Protein AF-0000000084466426 (afdb_homodimer)

Secondary structure (DSSP, 8-state):
----HHHHHHHHHHHHHHHTT-HHHHHTTEEEEEEEEETTEEEEHHHHHHHHHHHHHTTEEEEEEEEEEEEE-TTSTTEEEEEEEEEEEETTS-EEEEEEEEEEEEEETTEEEEEEEEEPPPPP---/----HHHHHHHHHHHHHHHTT-HHHHHTTEEEEEEEEETTEEEEHHHHHHHHHHHHHTTEEEEEEEEEEEEE-TTSTTEEEEEEEEEEEETTS-EEEEEEEEEEEEEETTEEEEEEEEEPPPPP---

InterPro domains:
  IPR032710 NTF2-like domain superfamily [SSF54427] (7-122)
  IPR037401 SnoaL-like domain [PF12680] (11-114)

Structure (mmCIF, N/CA/C/O backbone):
data_AF-0000000084466426-model_v1
#
loop_
_entity.id
_entity.type
_entity.pdbx_description
1 polymer 'SnoaL-like domain-containing protein'
#
loop_
_atom_site.group_PDB
_atom_site.id
_atom_site.type_symbol
_atom_site.label_atom_id
_atom_site.label_alt_id
_atom_site.label_comp_id
_atom_site.label_asym_id
_atom_site.label_entity_id
_atom_site.label_seq_id
_atom_site.pdbx_PDB_ins_code
_atom_site.Cartn_x
_atom_site.Cartn_y
_atom_site.Cartn_z
_atom_site.occupancy
_atom_site.B_iso_or_equiv
_atom_site.auth_seq_id
_atom_site.auth_comp_id
_atom_site.auth_asym_id
_atom_site.auth_atom_id
_atom_site.pdbx_PDB_model_num
ATOM 1 N N . MET A 1 1 ? -13.047 6.801 -15.438 1 70.25 1 MET A N 1
ATOM 2 C CA . MET A 1 1 ? -13.414 7.164 -14.07 1 70.25 1 MET A CA 1
ATOM 3 C C . MET A 1 1 ? -12.398 8.125 -13.469 1 70.25 1 MET A C 1
ATOM 5 O O . MET A 1 1 ? -11.234 8.148 -13.891 1 70.25 1 MET A O 1
ATOM 9 N N . SER A 1 2 ? -12.906 9.258 -12.789 1 84.81 2 SER A N 1
ATOM 10 C CA . SER A 1 2 ? -12.031 10.234 -12.164 1 84.81 2 SER A CA 1
ATOM 11 C C . SER A 1 2 ? -12.086 10.125 -10.641 1 84.81 2 SER A C 1
ATOM 13 O O . SER A 1 2 ? -13.016 9.539 -10.086 1 84.81 2 SER A O 1
ATOM 15 N N . VAL A 1 3 ? -10.977 10.555 -9.992 1 91 3 VAL A N 1
ATOM 16 C CA . VAL A 1 3 ? -11 10.695 -8.539 1 91 3 VAL A CA 1
ATOM 17 C C . VAL A 1 3 ? -12.094 11.688 -8.141 1 91 3 VAL A C 1
ATOM 19 O O . VAL A 1 3 ? -12.195 12.781 -8.711 1 91 3 VAL A O 1
ATOM 22 N N . PRO A 1 4 ? -12.977 11.258 -7.199 1 92.19 4 PRO A N 1
ATOM 23 C CA . PRO A 1 4 ? -13.945 12.25 -6.738 1 92.19 4 PRO A CA 1
ATOM 24 C C . PRO A 1 4 ? -13.281 13.562 -6.32 1 92.19 4 PRO A C 1
ATOM 26 O O . PRO A 1 4 ? -12.242 13.555 -5.66 1 92.19 4 PRO A O 1
ATOM 29 N N . ALA A 1 5 ? -13.898 14.672 -6.625 1 94 5 ALA A N 1
ATOM 30 C CA . ALA A 1 5 ? -13.297 15.992 -6.449 1 94 5 ALA A CA 1
ATOM 31 C C . ALA A 1 5 ? -12.969 16.25 -4.984 1 94 5 ALA A C 1
ATOM 33 O O . ALA A 1 5 ? -11.93 16.844 -4.672 1 94 5 ALA A O 1
ATOM 34 N N . HIS A 1 6 ? -13.844 15.867 -4.086 1 95.12 6 HIS A N 1
ATOM 35 C CA . HIS A 1 6 ? -13.617 16.141 -2.674 1 95.12 6 HIS A CA 1
ATOM 36 C C . HIS A 1 6 ? -12.43 15.344 -2.141 1 95.12 6 HIS A C 1
ATOM 38 O O . HIS A 1 6 ? -11.711 15.812 -1.253 1 95.12 6 HIS A O 1
ATOM 44 N N . ILE A 1 7 ? -12.18 14.141 -2.682 1 96.38 7 ILE A N 1
ATOM 45 C CA . ILE A 1 7 ? -11.023 13.336 -2.293 1 96.38 7 ILE A CA 1
ATOM 46 C C . ILE A 1 7 ? -9.75 13.969 -2.848 1 96.38 7 ILE A C 1
ATOM 48 O O . ILE A 1 7 ? -8.758 14.117 -2.129 1 96.38 7 ILE A O 1
ATOM 52 N N . GLN A 1 8 ? -9.781 14.312 -4.141 1 96.94 8 GLN A N 1
ATOM 53 C CA . GLN A 1 8 ? -8.633 14.961 -4.75 1 96.94 8 GLN A CA 1
ATOM 54 C C . GLN A 1 8 ? -8.234 16.219 -3.973 1 96.94 8 GLN A C 1
ATOM 56 O O . GLN A 1 8 ? -7.059 16.391 -3.643 1 96.94 8 GLN A O 1
ATOM 61 N N . SER A 1 9 ? -9.18 17.047 -3.725 1 97.44 9 SER A N 1
ATOM 62 C CA . SER A 1 9 ? -8.922 18.281 -2.996 1 97.44 9 SER A CA 1
ATOM 63 C C . SER A 1 9 ? -8.375 18 -1.601 1 97.44 9 SER A C 1
ATOM 65 O O . SER A 1 9 ? -7.449 18.672 -1.141 1 97.44 9 SER A O 1
ATOM 67 N N . PHE A 1 10 ? -8.977 17.031 -0.909 1 98.5 10 PHE A N 1
ATOM 68 C CA . PHE A 1 10 ? -8.523 16.688 0.435 1 98.5 10 PHE A CA 1
ATOM 69 C C . PHE A 1 10 ? -7.07 16.234 0.419 1 98.5 10 PHE A C 1
ATOM 71 O O . PHE A 1 10 ? -6.254 16.734 1.199 1 98.5 10 PHE A O 1
ATOM 78 N N . VAL A 1 11 ? -6.738 15.273 -0.46 1 98.62 11 VAL A N 1
ATOM 79 C CA . VAL A 1 11 ? -5.391 14.719 -0.537 1 98.62 11 VAL A CA 1
ATOM 80 C C . VAL A 1 11 ? -4.391 15.836 -0.842 1 98.62 11 VAL A C 1
ATOM 82 O O . VAL A 1 11 ? -3.359 15.953 -0.177 1 98.62 11 VAL A O 1
ATOM 85 N N . ASP A 1 12 ? -4.703 16.688 -1.787 1 98.25 12 ASP A N 1
ATOM 86 C CA . ASP A 1 12 ? -3.826 17.797 -2.146 1 98.25 12 ASP A CA 1
ATOM 87 C C . ASP A 1 12 ? -3.596 18.719 -0.954 1 98.25 12 ASP A C 1
ATOM 89 O O . ASP A 1 12 ? -2.453 19.062 -0.639 1 98.25 12 ASP A O 1
ATOM 93 N N . ASP A 1 13 ? -4.656 19.078 -0.29 1 98.44 13 ASP A N 1
ATOM 94 C CA . ASP A 1 13 ? -4.578 20 0.838 1 98.44 13 ASP A CA 1
ATOM 95 C C . ASP A 1 13 ? -3.822 19.375 2.008 1 98.44 13 ASP A C 1
ATOM 97 O O . ASP A 1 13 ? -3.023 20.047 2.666 1 98.44 13 ASP A O 1
ATOM 101 N N . PHE A 1 14 ? -4.105 18.156 2.273 1 98.88 14 PHE A N 1
ATOM 102 C CA . PHE A 1 14 ? -3.514 17.438 3.396 1 98.88 14 PHE A CA 1
ATOM 103 C C . PHE A 1 14 ? -1.992 17.453 3.305 1 98.88 14 PHE A C 1
ATOM 105 O O . PHE A 1 14 ? -1.31 17.812 4.266 1 98.88 14 PHE A O 1
ATOM 112 N N . TYR A 1 15 ? -1.472 17.109 2.158 1 98.81 15 TYR A N 1
ATOM 113 C CA . TYR A 1 15 ? -0.021 17.016 2.037 1 98.81 15 TYR A CA 1
ATOM 114 C C . TYR A 1 15 ? 0.612 18.391 1.908 1 98.81 15 TYR A C 1
ATOM 116 O O . TYR A 1 15 ? 1.734 18.609 2.369 1 98.81 15 TYR A O 1
ATOM 124 N N . ALA A 1 16 ? -0.107 19.359 1.309 1 98.69 16 ALA A N 1
ATOM 125 C CA . ALA A 1 16 ? 0.386 20.734 1.292 1 98.69 16 ALA A CA 1
ATOM 126 C C . ALA A 1 16 ? 0.556 21.266 2.709 1 98.69 16 ALA A C 1
ATOM 128 O O . ALA A 1 16 ? 1.575 21.891 3.027 1 98.69 16 ALA A O 1
ATOM 129 N N . LYS A 1 17 ? -0.423 21.016 3.559 1 98.69 17 LYS A N 1
ATOM 130 C CA . LYS A 1 17 ? -0.358 21.438 4.949 1 98.69 17 LYS A CA 1
ATOM 131 C C . LYS A 1 17 ? 0.747 20.703 5.703 1 98.69 17 LYS A C 1
ATOM 133 O O . LYS A 1 17 ? 1.455 21.312 6.516 1 98.69 17 LYS A O 1
ATOM 138 N N . SER A 1 18 ? 0.882 19.438 5.48 1 98.25 18 SER A N 1
ATOM 139 C CA . SER A 1 18 ? 1.942 18.625 6.082 1 98.25 18 SER A CA 1
ATOM 140 C C . SER A 1 18 ? 3.318 19.203 5.773 1 98.25 18 SER A C 1
ATOM 142 O O . SER A 1 18 ? 4.133 19.406 6.676 1 98.25 18 SER A O 1
ATOM 144 N N . ASP A 1 19 ? 3.541 19.531 4.512 1 98.44 19 ASP A N 1
ATOM 145 C CA . ASP A 1 19 ? 4.84 20 4.031 1 98.44 19 ASP A CA 1
ATOM 146 C C . ASP A 1 19 ? 5.129 21.422 4.504 1 98.44 19 ASP A C 1
ATOM 148 O O . ASP A 1 19 ? 6.289 21.812 4.656 1 98.44 19 ASP A O 1
ATOM 152 N N . ALA A 1 20 ? 4.07 22.234 4.75 1 97.94 20 ALA A N 1
ATOM 153 C CA . ALA A 1 20 ? 4.211 23.625 5.168 1 97.94 20 ALA A CA 1
ATOM 154 C C . ALA A 1 20 ? 4.488 23.719 6.664 1 97.94 20 ALA A C 1
ATOM 156 O O . ALA A 1 20 ? 4.691 24.812 7.195 1 97.94 20 ALA A O 1
ATOM 157 N N . ARG A 1 21 ? 4.492 22.594 7.336 1 96.69 21 ARG A N 1
ATOM 158 C CA . ARG A 1 21 ? 4.68 22.547 8.781 1 96.69 21 ARG A CA 1
ATOM 159 C C . ARG A 1 21 ? 3.611 23.375 9.492 1 96.69 21 ARG A C 1
ATOM 161 O O . ARG A 1 21 ? 3.902 24.078 10.469 1 96.69 21 ARG A O 1
ATOM 168 N N . ASP A 1 22 ? 2.477 23.422 8.922 1 97.56 22 ASP A N 1
ATOM 169 C CA . ASP A 1 22 ? 1.312 24.031 9.547 1 97.56 22 ASP A CA 1
ATOM 170 C C . ASP A 1 22 ? 0.584 23.047 10.453 1 97.56 22 ASP A C 1
ATOM 172 O O . ASP A 1 22 ? -0.464 22.516 10.086 1 97.56 22 ASP A O 1
ATOM 176 N N . LYS A 1 23 ? 1.112 22.906 11.602 1 98.12 23 LYS A N 1
ATOM 177 C CA . LYS A 1 23 ? 0.642 21.859 12.516 1 98.12 23 LYS A CA 1
ATOM 178 C C . LYS A 1 23 ? -0.857 21.984 12.766 1 98.12 23 LYS A C 1
ATOM 180 O O . LYS A 1 23 ? -1.595 21.016 12.68 1 98.12 23 LYS A O 1
ATOM 185 N N . ALA A 1 24 ? -1.29 23.141 13.125 1 98.44 24 ALA A N 1
ATOM 186 C CA . ALA A 1 24 ? -2.695 23.328 13.477 1 98.44 24 ALA A CA 1
ATOM 187 C C . ALA A 1 24 ? -3.607 22.938 12.32 1 98.44 24 ALA A C 1
ATOM 189 O O . ALA A 1 24 ? -4.578 22.203 12.508 1 98.44 24 ALA A O 1
ATOM 190 N N . ALA A 1 25 ? -3.318 23.422 11.117 1 98.69 25 ALA A N 1
ATOM 191 C CA . ALA A 1 25 ? -4.133 23.109 9.945 1 98.69 25 ALA A CA 1
ATOM 192 C C . ALA A 1 25 ? -4.078 21.625 9.617 1 98.69 25 ALA A C 1
ATOM 194 O O . ALA A 1 25 ? -5.078 21.031 9.211 1 98.69 25 ALA A O 1
ATOM 195 N N . TRP A 1 26 ? -2.871 21.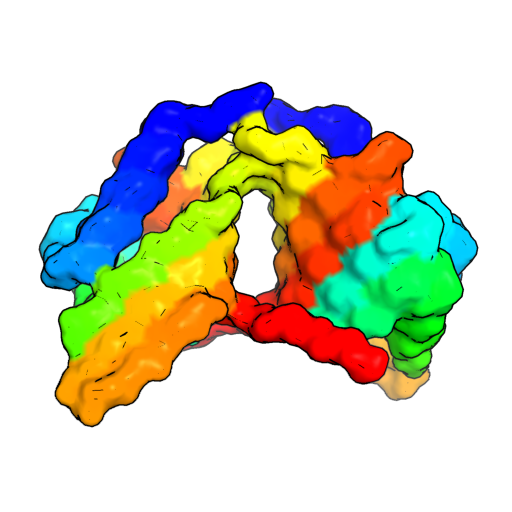047 9.734 1 98.75 26 TRP A N 1
ATOM 196 C CA . TRP A 1 26 ? -2.709 19.625 9.43 1 98.75 26 TRP A CA 1
ATOM 197 C C . TRP A 1 26 ? -3.508 18.781 10.406 1 98.75 26 TRP A C 1
ATOM 199 O O . TRP A 1 26 ? -4.223 17.859 10 1 98.75 26 TRP A O 1
ATOM 209 N N . VAL A 1 27 ? -3.418 19.094 11.703 1 98.81 27 VAL A N 1
ATOM 210 C CA . VAL A 1 27 ? -4.152 18.344 12.711 1 98.81 27 VAL A CA 1
ATOM 211 C C . VAL A 1 27 ? -5.656 18.516 12.492 1 98.81 27 VAL A C 1
ATOM 213 O O . VAL A 1 27 ? -6.43 17.578 12.703 1 98.81 27 VAL A O 1
ATOM 216 N N . ASP A 1 28 ? -6.051 19.625 12.031 1 98.69 28 ASP A N 1
ATOM 217 C CA . ASP A 1 28 ? -7.465 19.906 11.812 1 98.69 28 ASP A CA 1
ATOM 218 C C . ASP A 1 28 ? -8.016 19.062 10.656 1 98.69 28 ASP A C 1
ATOM 220 O O . ASP A 1 28 ? -9.234 18.984 10.477 1 98.69 28 ASP A O 1
ATOM 224 N N . CYS A 1 29 ? -7.219 18.469 9.859 1 98.88 29 CYS A N 1
ATOM 225 C CA . CYS A 1 29 ? -7.668 17.562 8.797 1 98.88 29 CYS A CA 1
ATOM 226 C C . CYS A 1 29 ? -8.211 16.266 9.375 1 98.88 29 CYS A C 1
ATOM 228 O O . CYS A 1 29 ? -8.875 15.5 8.68 1 98.88 29 CYS A O 1
ATOM 230 N N . PHE A 1 30 ? -7.934 15.977 10.672 1 98.88 30 PHE A N 1
ATOM 231 C CA . PHE A 1 30 ? -8.344 14.734 11.32 1 98.88 30 PHE A CA 1
ATOM 232 C C . PHE A 1 30 ? -9.602 14.945 12.156 1 98.88 30 PHE A C 1
ATOM 234 O O . PHE A 1 30 ? -9.836 16.047 12.664 1 98.88 30 PHE A O 1
ATOM 241 N N . THR A 1 31 ? -10.453 13.922 12.266 1 98.81 31 THR A N 1
ATOM 242 C CA . THR A 1 31 ? -11.516 13.953 13.266 1 98.81 31 THR A CA 1
ATOM 243 C C . THR A 1 31 ? -10.938 13.992 14.672 1 98.81 31 THR A C 1
ATOM 245 O O . THR A 1 31 ? -9.812 13.555 14.898 1 98.81 31 THR A O 1
ATOM 248 N N . PRO A 1 32 ? -11.695 14.477 15.617 1 98.25 32 PRO A N 1
ATOM 249 C CA . PRO A 1 32 ? -11.148 14.656 16.969 1 98.25 32 PRO A CA 1
ATOM 250 C C . PRO A 1 32 ? -10.742 13.336 17.625 1 98.25 32 PRO A C 1
ATOM 252 O O . PRO A 1 32 ? -9.945 13.328 18.562 1 98.25 32 PRO A O 1
ATOM 255 N N . ASP A 1 33 ? -11.25 12.211 17.141 1 98.25 33 ASP A N 1
ATOM 256 C CA . ASP A 1 33 ? -10.945 10.906 17.719 1 98.25 33 ASP A CA 1
ATOM 257 C C . ASP A 1 33 ? -10.172 10.039 16.734 1 98.25 33 ASP A C 1
ATOM 259 O O . ASP A 1 33 ? -10.18 8.812 16.844 1 98.25 33 ASP A O 1
ATOM 263 N N . ALA A 1 34 ? -9.555 10.617 15.75 1 98.81 34 ALA A N 1
ATOM 264 C CA . ALA A 1 34 ? -8.906 9.898 14.656 1 98.81 34 ALA A CA 1
ATOM 265 C C . ALA A 1 34 ? -7.738 9.055 15.164 1 98.81 34 ALA A C 1
ATOM 267 O O . ALA A 1 34 ? -7.211 9.312 16.25 1 98.81 34 ALA A O 1
ATOM 268 N N . ASN A 1 35 ? -7.41 8.039 14.422 1 98.44 35 ASN A N 1
ATOM 269 C CA . ASN A 1 35 ? -6.219 7.215 14.625 1 98.44 35 ASN A CA 1
ATOM 270 C C . ASN A 1 35 ? -5.168 7.488 13.555 1 98.44 35 ASN A C 1
ATOM 272 O O . ASN A 1 35 ? -5.484 7.555 12.367 1 98.44 35 ASN A O 1
ATOM 276 N N . LEU A 1 36 ? -3.949 7.66 13.984 1 98.5 36 LEU A N 1
ATOM 277 C CA . LEU A 1 36 ? -2.807 7.801 13.086 1 98.5 36 LEU A CA 1
ATOM 278 C C . LEU A 1 36 ? -1.745 6.746 13.391 1 98.5 36 LEU A C 1
ATOM 280 O O . LEU A 1 36 ? -1.354 6.57 14.547 1 98.5 36 LEU A O 1
ATOM 284 N N . ASP A 1 37 ? -1.372 5.992 12.453 1 98.06 37 ASP A N 1
ATOM 285 C CA . ASP A 1 37 ? -0.162 5.176 12.43 1 98.06 37 ASP A CA 1
ATOM 286 C C . ASP A 1 37 ? 0.771 5.609 11.297 1 98.06 37 ASP A C 1
ATOM 288 O O . ASP A 1 37 ? 0.593 5.203 10.148 1 98.06 37 ASP A O 1
ATOM 292 N N . LEU A 1 38 ? 1.707 6.48 11.617 1 97.31 38 LEU A N 1
ATOM 293 C CA . LEU A 1 38 ? 2.676 6.996 10.656 1 97.31 38 LEU A CA 1
ATOM 294 C C . LEU A 1 38 ? 3.957 6.168 10.672 1 97.31 38 LEU A C 1
ATOM 296 O O . LEU A 1 38 ? 4.926 6.527 11.352 1 97.31 38 LEU A O 1
ATOM 300 N N . ALA A 1 39 ? 3.883 5.09 9.93 1 95.38 39 ALA A N 1
ATOM 301 C CA . ALA A 1 39 ? 5.02 4.176 9.836 1 95.38 39 ALA A CA 1
ATOM 302 C C . ALA A 1 39 ? 5.527 3.787 11.227 1 95.38 39 ALA A C 1
ATOM 304 O O . ALA A 1 39 ? 6.73 3.842 11.484 1 95.38 39 ALA A O 1
ATOM 305 N N . GLY A 1 40 ? 4.605 3.523 12.078 1 95.06 40 GLY A N 1
ATOM 306 C CA . GLY A 1 40 ? 4.969 3.035 13.398 1 95.06 40 GLY A CA 1
ATOM 307 C C . GLY A 1 40 ? 4.887 4.102 14.469 1 95.06 40 GLY A C 1
ATOM 308 O O . GLY A 1 40 ? 4.906 3.791 15.664 1 95.06 40 GLY A O 1
ATOM 309 N N . LYS A 1 41 ? 4.855 5.375 14.156 1 95.75 41 LYS A N 1
ATOM 310 C CA . LYS A 1 41 ? 4.574 6.449 15.109 1 95.75 41 LYS A CA 1
ATOM 311 C C . LYS A 1 41 ? 3.072 6.668 15.258 1 95.75 41 LYS A C 1
ATOM 313 O O . LYS A 1 41 ? 2.422 7.195 14.359 1 95.75 41 LYS A O 1
ATOM 318 N N . VAL A 1 42 ? 2.559 6.406 16.484 1 97.44 42 VAL A N 1
ATOM 319 C CA . VAL A 1 42 ? 1.107 6.332 16.609 1 97.44 42 VAL A CA 1
ATOM 320 C C . VAL A 1 42 ? 0.597 7.5 17.453 1 97.44 42 VAL A C 1
ATOM 322 O O . VAL A 1 42 ? 1.253 7.914 18.406 1 97.44 42 VAL A O 1
ATOM 325 N N . GLY A 1 43 ? -0.491 7.992 16.984 1 97.94 43 GLY A N 1
ATOM 326 C CA . GLY A 1 43 ? -1.225 9.023 17.719 1 97.94 43 GLY A CA 1
ATOM 327 C C . GLY A 1 43 ? -2.73 8.844 17.641 1 97.94 43 GLY A C 1
ATOM 328 O O . GLY A 1 43 ? -3.252 8.383 16.625 1 97.94 43 GLY A O 1
ATOM 329 N N . LYS A 1 44 ? -3.348 9.227 18.734 1 98.12 44 LYS A N 1
ATOM 330 C CA . LYS A 1 44 ? -4.805 9.203 18.781 1 98.12 44 LYS A CA 1
ATOM 331 C C . LYS A 1 44 ? -5.367 10.555 19.203 1 98.12 44 LYS A C 1
ATOM 333 O O . LYS A 1 44 ? -4.879 11.164 20.172 1 98.12 44 LYS A O 1
ATOM 338 N N . GLY A 1 45 ? -6.406 10.883 18.484 1 98.5 45 GLY A N 1
ATOM 339 C CA . GLY A 1 45 ? -7.004 12.172 18.812 1 98.5 45 GLY A CA 1
ATOM 340 C C . GLY A 1 45 ? -6.109 13.352 18.484 1 98.5 45 GLY A C 1
ATOM 341 O O . GLY A 1 45 ? -4.938 13.164 18.141 1 98.5 45 GLY A O 1
ATOM 342 N N . SER A 1 46 ? -6.68 14.508 18.625 1 98.44 46 SER A N 1
ATOM 343 C CA . SER A 1 46 ? -5.984 15.727 18.219 1 98.44 46 SER A CA 1
ATOM 344 C C . SER A 1 46 ? -4.668 15.883 18.969 1 98.44 46 SER A C 1
ATOM 346 O O . SER A 1 46 ? -3.645 16.234 18.375 1 98.44 46 SER A O 1
ATOM 348 N N . GLU A 1 47 ? -4.715 15.625 20.219 1 98.31 47 GLU A N 1
ATOM 349 C CA . GLU A 1 47 ? -3.508 15.789 21.031 1 98.31 47 GLU A CA 1
ATOM 350 C C . GLU A 1 47 ? -2.432 14.789 20.609 1 98.31 47 GLU A C 1
ATOM 352 O O . GLU A 1 47 ? -1.278 15.164 20.391 1 98.31 47 GLU A O 1
ATOM 357 N N . GLY A 1 48 ? -2.83 13.508 20.516 1 98.5 48 GLY A N 1
ATOM 358 C CA . GLY A 1 48 ? -1.882 12.477 20.125 1 98.5 48 GLY A CA 1
ATOM 359 C C . GLY A 1 48 ? -1.309 12.703 18.734 1 98.5 48 GLY A C 1
ATOM 360 O O . GLY A 1 48 ? -0.107 12.523 18.516 1 98.5 48 GLY A O 1
ATOM 361 N N . ILE A 1 49 ? -2.135 13.094 17.844 1 98.69 49 ILE A N 1
ATOM 362 C CA . ILE A 1 49 ? -1.717 13.336 16.469 1 98.69 49 ILE A CA 1
ATOM 363 C C . ILE A 1 49 ? -0.808 14.562 16.406 1 98.69 49 ILE A C 1
ATOM 365 O O . ILE A 1 49 ? 0.17 14.578 15.656 1 98.69 49 ILE A O 1
ATOM 369 N N . GLY A 1 50 ? -1.117 15.516 17.219 1 98.5 50 GLY A N 1
ATOM 370 C CA . GLY A 1 50 ? -0.237 16.672 17.328 1 98.5 50 GLY A CA 1
ATOM 371 C C . GLY A 1 50 ? 1.163 16.312 17.781 1 98.5 50 GLY A C 1
ATOM 372 O O . GLY A 1 50 ? 2.146 16.844 17.281 1 98.5 50 GLY A O 1
ATOM 373 N N . LYS A 1 51 ? 1.266 15.445 18.75 1 98.38 51 LYS A N 1
ATOM 374 C CA . LYS A 1 51 ? 2.566 15.008 19.25 1 98.38 51 LYS A CA 1
ATOM 375 C C . LYS A 1 51 ? 3.354 14.281 18.172 1 98.38 51 LYS A C 1
ATOM 377 O O . LYS A 1 51 ? 4.57 14.445 18.062 1 98.38 51 LYS A O 1
ATOM 382 N N . VAL A 1 52 ? 2.633 13.445 17.422 1 97.94 52 VAL A N 1
ATOM 383 C CA . VAL A 1 52 ? 3.291 12.781 16.312 1 97.94 52 VAL A CA 1
ATOM 384 C C . VAL A 1 52 ? 3.852 13.828 15.344 1 97.94 52 VAL A C 1
ATOM 386 O O . VAL A 1 52 ? 4.992 13.719 14.883 1 97.94 52 VAL A O 1
ATOM 389 N N . CYS A 1 53 ? 3.059 14.844 15.039 1 97.88 53 CYS A N 1
ATOM 390 C CA . CYS A 1 53 ? 3.488 15.914 14.148 1 97.88 53 CYS A CA 1
ATOM 391 C C . CYS A 1 53 ? 4.77 16.562 14.648 1 97.88 53 CYS A C 1
ATOM 393 O O . CYS A 1 53 ? 5.715 16.75 13.883 1 97.88 53 CYS A O 1
ATOM 395 N N . ASP A 1 54 ? 4.832 16.844 15.938 1 97.62 54 ASP A N 1
ATOM 396 C CA . ASP A 1 54 ? 6.031 17.438 16.531 1 97.62 54 ASP A CA 1
ATOM 397 C C . ASP A 1 54 ? 7.242 16.531 16.328 1 97.62 54 ASP A C 1
ATOM 399 O O . ASP A 1 54 ? 8.32 17 15.969 1 97.62 54 ASP A O 1
ATOM 403 N N . GLY A 1 55 ? 7.02 15.305 16.562 1 97.31 55 GLY A N 1
ATOM 404 C CA . GLY A 1 55 ? 8.102 14.344 16.422 1 97.31 55 GLY A CA 1
ATOM 405 C C . GLY A 1 55 ? 8.625 14.227 15.008 1 97.31 55 GLY A C 1
ATOM 406 O O . GLY A 1 55 ? 9.828 14.062 14.797 1 97.31 55 GLY A O 1
ATOM 407 N N . VAL A 1 56 ? 7.762 14.305 14.047 1 96.12 56 VAL A N 1
ATOM 408 C CA . VAL A 1 56 ? 8.117 14.188 12.633 1 96.12 56 VAL A CA 1
ATOM 409 C C . VAL A 1 56 ? 9.039 15.336 12.234 1 96.12 56 VAL A C 1
ATOM 411 O O . VAL A 1 56 ? 10 15.133 11.484 1 96.12 56 VAL A O 1
ATOM 414 N N . TRP A 1 57 ? 8.914 16.453 12.797 1 97 57 TRP A N 1
ATOM 415 C CA . TRP A 1 57 ? 9.641 17.625 12.328 1 97 57 TRP A CA 1
ATOM 416 C C . TRP A 1 57 ? 10.922 17.828 13.133 1 97 57 TRP A C 1
ATOM 418 O O . TRP A 1 57 ? 11.742 18.688 12.797 1 97 57 TRP A O 1
ATOM 428 N N . GLU A 1 58 ? 10.969 16.969 14.125 1 95.44 58 GLU A N 1
ATOM 429 C CA . GLU A 1 58 ? 12.195 17.078 14.906 1 95.44 58 GLU A CA 1
ATOM 430 C C . GLU A 1 58 ? 13.43 16.844 14.047 1 95.44 58 GLU A C 1
ATOM 432 O O . GLU A 1 58 ? 13.57 15.773 13.445 1 95.44 58 GLU A O 1
ATOM 437 N N . GLY A 1 59 ? 14.258 17.891 13.875 1 95.75 59 GLY A N 1
ATOM 438 C CA . GLY A 1 59 ? 15.516 17.797 13.148 1 95.75 59 GLY A CA 1
ATOM 439 C C . GLY A 1 59 ? 15.367 18.047 11.664 1 95.75 59 GLY A C 1
ATOM 440 O O . GLY A 1 59 ? 16.359 18.078 10.93 1 95.75 59 GLY A O 1
ATOM 441 N N . LEU A 1 60 ? 14.109 18.219 11.203 1 97.5 60 LEU A N 1
ATOM 442 C CA . LEU A 1 60 ? 13.875 18.422 9.781 1 97.5 60 LEU A CA 1
ATOM 443 C C . LEU A 1 60 ? 13.773 19.922 9.461 1 97.5 60 LEU A C 1
ATOM 445 O O . LEU A 1 60 ? 13.219 20.688 10.242 1 97.5 60 LEU A O 1
ATOM 449 N N . ALA A 1 61 ? 14.367 20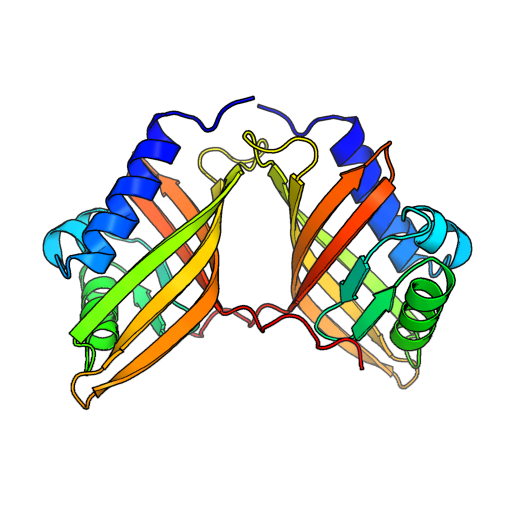.234 8.383 1 97.88 61 ALA A N 1
ATOM 450 C CA . ALA A 1 61 ? 14.25 21.578 7.855 1 97.88 61 ALA A CA 1
ATOM 451 C C . ALA A 1 61 ? 13.125 21.672 6.82 1 97.88 61 ALA A C 1
ATOM 453 O O . ALA A 1 61 ? 12.445 22.703 6.727 1 97.88 61 ALA A O 1
ATOM 454 N N . ARG A 1 62 ? 13.008 20.578 6.059 1 98.06 62 ARG A N 1
ATOM 455 C CA . ARG A 1 62 ? 12.031 20.578 4.973 1 98.06 62 ARG A CA 1
ATOM 456 C C . ARG A 1 62 ? 11.547 19.172 4.66 1 98.06 62 ARG A C 1
ATOM 458 O O . ARG A 1 62 ? 12.328 18.203 4.727 1 98.06 62 ARG A O 1
ATOM 465 N N . ARG A 1 63 ? 10.328 19.109 4.258 1 98.19 63 ARG A N 1
ATOM 466 C CA . ARG A 1 63 ? 9.742 17.922 3.666 1 98.19 63 ARG A CA 1
ATOM 467 C C . ARG A 1 63 ? 8.914 18.266 2.432 1 98.19 63 ARG A C 1
ATOM 469 O O . ARG A 1 63 ? 8.344 19.359 2.344 1 98.19 63 ARG A O 1
ATOM 476 N N . GLN A 1 64 ? 8.883 17.312 1.46 1 98.69 64 GLN A N 1
ATOM 477 C CA . GLN A 1 64 ? 8.078 17.469 0.258 1 98.69 64 GLN A CA 1
ATOM 478 C C . GLN A 1 64 ? 7.5 16.125 -0.193 1 98.69 64 GLN A C 1
ATOM 480 O O . GLN A 1 64 ? 8.234 15.258 -0.669 1 98.69 64 GLN A O 1
ATOM 485 N N . HIS A 1 65 ? 6.215 15.961 -0.076 1 98.81 65 HIS A N 1
ATOM 486 C CA . HIS A 1 65 ? 5.527 14.773 -0.572 1 98.81 65 HIS A CA 1
ATOM 487 C C . HIS A 1 65 ? 5.211 14.898 -2.059 1 98.81 65 HIS A C 1
ATOM 489 O O . HIS A 1 65 ? 4.867 15.984 -2.535 1 98.81 65 HIS A O 1
ATOM 495 N N . HIS A 1 66 ? 5.359 13.891 -2.746 1 98.75 66 HIS A N 1
ATOM 496 C CA . HIS A 1 66 ? 4.934 13.727 -4.133 1 98.75 66 HIS A CA 1
ATOM 497 C C . HIS A 1 66 ? 3.934 12.586 -4.273 1 98.75 66 HIS A C 1
ATOM 499 O O . HIS A 1 66 ? 4.277 11.422 -4.039 1 98.75 66 HIS A O 1
ATOM 505 N N . VAL A 1 67 ? 2.713 12.922 -4.66 1 98.56 67 VAL A N 1
ATOM 506 C CA . VAL A 1 67 ? 1.683 11.906 -4.852 1 98.56 67 VAL A CA 1
ATOM 507 C C . VAL A 1 67 ? 1.826 11.273 -6.234 1 98.56 67 VAL A C 1
ATOM 509 O O . VAL A 1 67 ? 1.834 11.977 -7.246 1 98.56 67 VAL A O 1
ATOM 512 N N . HIS A 1 68 ? 1.949 9.945 -6.293 1 98.12 68 HIS A N 1
ATOM 513 C CA . HIS A 1 68 ? 2.098 9.227 -7.555 1 98.12 68 HIS A CA 1
ATOM 514 C C . HIS A 1 68 ? 0.771 8.625 -8.008 1 98.12 68 HIS A C 1
ATOM 516 O O . HIS A 1 68 ? 0.568 8.383 -9.195 1 98.12 68 HIS A O 1
ATOM 522 N N . GLY A 1 69 ? -0.108 8.398 -7.055 1 98.06 69 GLY A N 1
ATOM 523 C CA . GLY A 1 69 ? -1.404 7.836 -7.395 1 98.06 69 GLY A CA 1
ATOM 524 C C . GLY A 1 69 ? -2.385 7.855 -6.234 1 98.06 69 GLY A C 1
ATOM 525 O O . GLY A 1 69 ? -1.988 7.695 -5.078 1 98.06 69 GLY A O 1
ATOM 526 N N . ILE A 1 70 ? -3.627 8.086 -6.566 1 98.62 70 ILE A N 1
ATOM 527 C CA . ILE A 1 70 ? -4.758 7.965 -5.652 1 98.62 70 ILE A CA 1
ATOM 528 C C . ILE A 1 70 ? -5.664 6.82 -6.098 1 98.62 70 ILE A C 1
ATOM 530 O O . ILE A 1 70 ? -6.117 6.793 -7.242 1 98.62 70 ILE A O 1
ATOM 534 N N . TYR A 1 71 ? -5.906 5.871 -5.195 1 98.44 71 TYR A N 1
ATOM 535 C CA . TYR A 1 71 ? -6.688 4.672 -5.477 1 98.44 71 TYR A CA 1
ATOM 536 C C . TYR A 1 71 ? -7.945 4.625 -4.613 1 98.44 71 TYR A C 1
ATOM 538 O O . TYR A 1 71 ? -7.867 4.734 -3.387 1 98.44 71 TYR A O 1
ATOM 546 N N . ILE A 1 72 ? -9.016 4.398 -5.273 1 97.69 72 ILE A N 1
ATOM 547 C CA . ILE A 1 72 ? -10.305 4.484 -4.598 1 97.69 72 ILE A CA 1
ATOM 548 C C . ILE A 1 72 ? -10.867 3.082 -4.387 1 97.69 72 ILE A C 1
ATOM 550 O O . ILE A 1 72 ? -10.82 2.242 -5.289 1 97.69 72 ILE A O 1
ATOM 554 N N . ASN A 1 73 ? -11.383 2.771 -3.131 1 97.06 73 ASN A N 1
ATOM 555 C CA . ASN A 1 73 ? -12.148 1.557 -2.859 1 97.06 73 ASN A CA 1
ATOM 556 C C . ASN A 1 73 ? -13.617 1.715 -3.246 1 97.06 73 ASN A C 1
ATOM 558 O O . ASN A 1 73 ? -14.367 2.422 -2.57 1 97.06 73 ASN A O 1
ATOM 562 N N . PRO A 1 74 ? -14.008 1.127 -4.301 1 94 74 PRO A N 1
ATOM 563 C CA . PRO A 1 74 ? -15.398 1.307 -4.707 1 94 74 PRO A CA 1
ATOM 564 C C . PRO A 1 74 ? -16.391 0.681 -3.725 1 94 74 PRO A C 1
ATOM 566 O O . PRO A 1 74 ? -17.562 1.078 -3.678 1 94 74 PRO A O 1
ATOM 569 N N . ALA A 1 75 ? -15.953 -0.229 -2.939 1 93.31 75 ALA A N 1
ATOM 570 C CA . ALA A 1 75 ? -16.844 -0.977 -2.051 1 93.31 75 ALA A CA 1
ATOM 571 C C . ALA A 1 75 ? -17.016 -0.25 -0.721 1 93.31 75 ALA A C 1
ATOM 573 O O . ALA A 1 75 ? -17.953 -0.545 0.032 1 93.31 75 ALA A O 1
ATOM 574 N N . VAL A 1 76 ? -16.125 0.594 -0.347 1 94.25 76 VAL A N 1
ATOM 575 C CA . VAL A 1 76 ? -16.156 1.299 0.93 1 94.25 76 VAL A CA 1
ATOM 576 C C . VAL A 1 76 ? -16.031 2.803 0.693 1 94.25 76 VAL A C 1
ATOM 578 O O . VAL A 1 76 ? -14.984 3.293 0.277 1 94.25 76 VAL A O 1
ATOM 581 N N . GLU A 1 77 ? -17 3.484 0.992 1 92.88 77 GLU A N 1
ATOM 582 C CA . GLU A 1 77 ? -17.031 4.926 0.77 1 92.88 77 GLU A CA 1
ATOM 583 C C . GLU A 1 77 ? -15.891 5.621 1.511 1 92.88 77 GLU A C 1
ATOM 585 O O . GLU A 1 77 ? -15.633 5.328 2.682 1 92.88 77 GLU A O 1
ATOM 590 N N . ASN A 1 78 ? -15.109 6.473 0.819 1 95.94 78 ASN A N 1
ATOM 591 C CA . ASN A 1 78 ? -14.078 7.336 1.368 1 95.94 78 ASN A CA 1
ATOM 592 C C . ASN A 1 78 ? -12.93 6.527 1.979 1 95.94 78 ASN A C 1
ATOM 594 O O . ASN A 1 78 ? -12.391 6.898 3.023 1 95.94 78 ASN A O 1
ATOM 598 N N . ASP A 1 79 ? -12.734 5.359 1.485 1 97.75 79 ASP A N 1
ATOM 599 C CA . ASP A 1 79 ? -11.57 4.516 1.741 1 97.75 79 ASP A CA 1
ATOM 600 C C . ASP A 1 79 ? -10.594 4.566 0.571 1 97.75 79 ASP A C 1
ATOM 602 O O . ASP A 1 79 ? -10.93 4.16 -0.544 1 97.75 79 ASP A O 1
ATOM 606 N N . VAL A 1 80 ? -9.414 5.137 0.814 1 98.38 80 VAL A N 1
ATOM 607 C CA . VAL A 1 80 ? -8.5 5.547 -0.245 1 98.38 80 VAL A CA 1
ATOM 608 C C . VAL A 1 80 ? -7.086 5.082 0.088 1 98.38 80 VAL A C 1
ATOM 610 O O . VAL A 1 80 ? -6.664 5.137 1.246 1 98.38 80 VAL A O 1
ATOM 613 N N . VAL A 1 81 ? -6.402 4.613 -0.897 1 98.88 81 VAL A N 1
ATOM 614 C CA . VAL A 1 81 ? -4.965 4.406 -0.769 1 98.88 81 VAL A CA 1
ATOM 615 C C . VAL A 1 81 ? -4.215 5.414 -1.638 1 98.88 81 VAL A C 1
ATOM 617 O O . VAL A 1 81 ? -4.613 5.68 -2.775 1 98.88 81 VAL A O 1
ATOM 620 N N . VAL A 1 82 ? -3.215 6.023 -1.084 1 98.88 82 VAL A N 1
ATOM 621 C CA . VAL A 1 82 ? -2.34 6.945 -1.806 1 98.88 82 VAL A CA 1
ATOM 622 C C . VAL A 1 82 ? -0.926 6.367 -1.87 1 98.88 82 VAL A C 1
ATOM 624 O O . VAL A 1 82 ? -0.406 5.867 -0.869 1 98.88 82 VAL A O 1
ATOM 627 N N . LEU A 1 83 ? -0.326 6.309 -3.021 1 98.81 83 LEU A N 1
ATOM 628 C CA . LEU A 1 83 ? 1.089 5.996 -3.188 1 98.81 83 LEU A CA 1
ATOM 629 C C . LEU A 1 83 ? 1.884 7.246 -3.549 1 98.81 83 LEU A C 1
ATOM 631 O O . LEU A 1 83 ? 1.415 8.078 -4.324 1 98.81 83 LEU A O 1
ATOM 635 N N . GLY A 1 84 ? 3.09 7.363 -2.996 1 98.56 84 GLY A N 1
ATOM 636 C CA . GLY A 1 84 ? 3.922 8.523 -3.275 1 98.56 84 GLY A CA 1
ATOM 637 C C . GLY A 1 84 ? 5.348 8.367 -2.779 1 98.56 84 GLY A C 1
ATOM 638 O O . GLY A 1 84 ? 5.773 7.266 -2.426 1 98.56 84 GLY A O 1
ATOM 639 N N . SER A 1 85 ? 6.078 9.461 -2.906 1 98.75 85 SER A N 1
ATOM 640 C CA . SER A 1 85 ? 7.422 9.594 -2.346 1 98.75 85 SER A CA 1
ATOM 641 C C . SER A 1 85 ? 7.562 10.883 -1.546 1 98.75 85 SER A C 1
ATOM 643 O O . SER A 1 85 ? 6.719 11.773 -1.646 1 98.75 85 SER A O 1
ATOM 645 N N . ILE A 1 86 ? 8.594 10.898 -0.68 1 98.62 86 ILE A N 1
ATOM 646 C CA . ILE A 1 86 ? 8.852 12.094 0.112 1 98.62 86 ILE A CA 1
ATOM 647 C C . ILE A 1 86 ? 10.328 12.461 0.041 1 98.62 86 ILE A C 1
ATOM 649 O O . ILE A 1 86 ? 11.195 11.578 0.056 1 98.62 86 ILE A O 1
ATOM 653 N N . ASP A 1 87 ? 10.648 13.703 -0.143 1 98.75 87 ASP A N 1
ATOM 654 C CA . ASP A 1 87 ? 11.969 14.305 0.018 1 98.75 87 ASP A CA 1
ATOM 655 C C . ASP A 1 87 ? 12.086 15.031 1.354 1 98.75 87 ASP A C 1
ATOM 657 O O . ASP A 1 87 ? 11.148 15.727 1.772 1 98.75 87 ASP A O 1
ATOM 661 N N . MET A 1 88 ? 13.195 14.875 2.023 1 98.5 88 MET A N 1
ATOM 662 C CA . MET A 1 88 ? 13.406 15.508 3.322 1 98.5 88 MET A CA 1
ATOM 663 C C . MET A 1 88 ? 14.789 16.141 3.4 1 98.5 88 MET A C 1
ATOM 665 O O . MET A 1 88 ? 15.766 15.578 2.916 1 98.5 88 MET A O 1
ATOM 669 N N . ASP A 1 89 ? 14.852 17.312 3.969 1 98.56 89 ASP A N 1
ATOM 670 C CA . ASP A 1 89 ? 16.094 17.984 4.355 1 98.56 89 ASP A CA 1
ATOM 671 C C . ASP A 1 89 ? 16.219 18.062 5.875 1 98.56 89 ASP A C 1
ATOM 673 O O . ASP A 1 89 ? 15.344 18.609 6.547 1 98.56 89 ASP A O 1
ATOM 677 N N . ARG A 1 90 ? 17.375 17.656 6.336 1 98.12 90 ARG A N 1
ATOM 678 C CA . ARG A 1 90 ? 17.641 17.766 7.77 1 98.12 90 ARG A CA 1
ATOM 679 C C . ARG A 1 90 ? 18.312 19.109 8.094 1 98.12 90 ARG A C 1
ATOM 681 O O . ARG A 1 90 ? 18.938 19.719 7.223 1 98.12 90 ARG A O 1
ATOM 688 N N . LYS A 1 91 ? 18.219 19.422 9.383 1 97.88 91 LYS A N 1
ATOM 689 C CA . LYS A 1 91 ? 18.844 20.656 9.844 1 97.88 91 LYS A CA 1
ATOM 690 C C . LYS A 1 91 ? 20.359 20.562 9.805 1 97.88 91 LYS A C 1
ATOM 692 O O . LYS A 1 91 ? 21.047 21.562 9.688 1 97.88 91 LYS A O 1
ATOM 697 N N . ASP A 1 92 ? 20.922 19.422 9.844 1 97.56 92 ASP A N 1
ATOM 698 C CA . ASP A 1 92 ? 22.359 19.219 9.844 1 97.56 92 ASP A CA 1
ATOM 699 C C . ASP A 1 92 ? 22.906 19.203 8.414 1 97.56 92 ASP A C 1
ATOM 701 O O . ASP A 1 92 ? 24.094 18.938 8.203 1 97.56 92 ASP A O 1
ATOM 705 N N . GLY A 1 93 ? 22.031 19.25 7.465 1 97.5 93 GLY A N 1
ATOM 706 C CA . GLY A 1 93 ? 22.469 19.391 6.086 1 97.5 93 GLY A CA 1
ATOM 707 C C . GLY A 1 93 ? 22.312 18.109 5.285 1 97.5 93 GLY A C 1
ATOM 708 O O . GLY A 1 93 ? 22.531 18.109 4.07 1 97.5 93 GLY A O 1
ATOM 709 N N . ILE A 1 94 ? 21.953 17.078 5.879 1 98 94 ILE A N 1
ATOM 710 C CA . ILE A 1 94 ? 21.75 15.805 5.195 1 98 94 ILE A CA 1
ATOM 711 C C . ILE A 1 94 ? 20.438 15.844 4.414 1 98 94 ILE A C 1
ATOM 713 O O . ILE A 1 94 ? 19.422 16.297 4.93 1 98 94 ILE A O 1
ATOM 717 N N . GLU A 1 95 ? 20.484 15.352 3.113 1 98.38 95 GLU A N 1
ATOM 718 C CA . GLU A 1 95 ? 19.297 15.273 2.262 1 98.38 95 GLU A CA 1
ATOM 719 C C . GLU A 1 95 ? 18.906 13.82 2.004 1 98.38 95 GLU A C 1
ATOM 721 O O . GLU A 1 95 ? 19.766 12.984 1.705 1 98.38 95 GLU A O 1
ATOM 726 N N . ILE A 1 96 ? 17.656 13.539 2.168 1 97.69 96 ILE A N 1
ATOM 727 C CA . ILE A 1 96 ? 17.078 12.242 1.843 1 97.69 96 ILE A CA 1
ATOM 728 C C . ILE A 1 96 ? 16.031 12.414 0.741 1 97.69 96 ILE A C 1
ATOM 730 O O . ILE A 1 96 ? 15.148 13.281 0.837 1 97.69 96 ILE A O 1
ATOM 734 N N . ARG A 1 97 ? 16.141 11.562 -0.32 1 98 97 ARG A N 1
ATOM 735 C CA . ARG A 1 97 ? 15.266 11.758 -1.468 1 98 97 ARG A CA 1
ATOM 736 C C . ARG A 1 97 ? 14.531 10.461 -1.819 1 98 97 ARG A C 1
ATOM 738 O O . ARG A 1 97 ? 15.086 9.375 -1.682 1 98 97 ARG A O 1
ATOM 745 N N . GLY A 1 98 ? 13.336 10.641 -2.279 1 97.88 98 GLY A N 1
ATOM 746 C CA . GLY A 1 98 ? 12.609 9.602 -2.982 1 97.88 98 GLY A CA 1
ATOM 747 C C . GLY A 1 98 ? 12.219 8.438 -2.09 1 97.88 98 GLY A C 1
ATOM 748 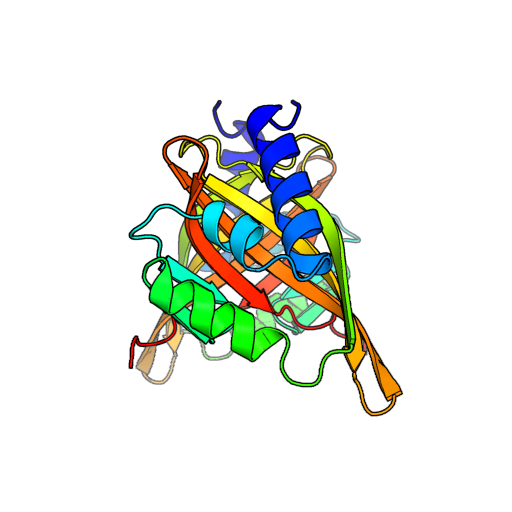O O . GLY A 1 98 ? 12.203 7.289 -2.531 1 97.88 98 GLY A O 1
ATOM 749 N N . VAL A 1 99 ? 11.984 8.68 -0.811 1 97.88 99 VAL A N 1
ATOM 750 C CA . VAL A 1 99 ? 11.484 7.605 0.041 1 97.88 99 VAL A CA 1
ATOM 751 C C . VAL A 1 99 ? 10.039 7.277 -0.332 1 97.88 99 VAL A C 1
ATOM 753 O O . VAL A 1 99 ? 9.148 8.117 -0.18 1 97.88 99 VAL A O 1
ATOM 756 N N . GLU A 1 100 ? 9.852 6.059 -0.788 1 97.88 100 GLU A N 1
ATOM 757 C CA . GLU A 1 100 ? 8.516 5.672 -1.246 1 97.88 100 GLU A CA 1
ATOM 758 C C . GLU A 1 100 ? 7.637 5.234 -0.079 1 97.88 100 GLU A C 1
ATOM 760 O O . GLU A 1 100 ? 8.125 4.633 0.881 1 97.88 100 GLU A O 1
ATOM 765 N N . TRP A 1 101 ? 6.367 5.547 -0.183 1 98.62 101 TRP A N 1
ATOM 766 C CA . TRP A 1 101 ? 5.414 5.223 0.876 1 98.62 101 TRP A CA 1
ATOM 767 C C . TRP A 1 101 ? 4.031 4.953 0.3 1 98.62 101 TRP A C 1
ATOM 769 O O . TRP A 1 101 ? 3.734 5.34 -0.833 1 98.62 101 TRP A O 1
ATOM 779 N N . GLY A 1 102 ? 3.23 4.215 1.014 1 98.75 102 GLY A N 1
ATOM 780 C CA . GLY A 1 102 ? 1.792 4.082 0.851 1 98.75 102 GLY A CA 1
ATOM 781 C C . GLY A 1 102 ? 1.013 4.48 2.09 1 98.75 102 GLY A C 1
ATOM 782 O O . GLY A 1 102 ? 1.479 4.285 3.213 1 98.75 102 GLY A O 1
ATOM 783 N N . GLY A 1 103 ? -0.16 4.984 1.88 1 98.62 103 GLY A N 1
ATOM 784 C CA . GLY A 1 103 ? -1.037 5.367 2.975 1 98.62 103 GLY A CA 1
ATOM 785 C C . GLY A 1 103 ? -2.496 5.043 2.711 1 98.62 103 GLY A C 1
ATOM 786 O O . GLY A 1 103 ? -3.01 5.309 1.623 1 98.62 103 GLY A O 1
ATOM 787 N N . ARG A 1 104 ? -3.125 4.465 3.67 1 98.81 104 ARG A N 1
ATOM 788 C CA . ARG A 1 104 ? -4.57 4.281 3.602 1 98.81 104 ARG A CA 1
ATOM 789 C C . ARG A 1 104 ? -5.297 5.34 4.422 1 98.81 104 ARG A C 1
ATOM 791 O O . ARG A 1 104 ? -4.992 5.543 5.598 1 98.81 104 ARG A O 1
ATOM 798 N N . MET A 1 105 ? -6.227 5.988 3.773 1 98.88 105 MET A N 1
ATOM 799 C CA . MET A 1 105 ? -7.023 7.062 4.355 1 98.88 105 MET A CA 1
ATOM 800 C C . MET A 1 105 ? -8.492 6.672 4.434 1 98.88 105 MET A C 1
ATOM 802 O O . MET A 1 105 ? -9.094 6.293 3.426 1 98.88 105 MET A O 1
ATOM 806 N N . GLN A 1 106 ? -9.039 6.715 5.59 1 98.69 106 GLN A N 1
ATOM 807 C CA . GLN A 1 106 ? -10.484 6.613 5.758 1 98.69 106 GLN A CA 1
ATOM 808 C C . GLN A 1 106 ? -11.078 7.934 6.238 1 98.69 106 GLN A C 1
ATOM 810 O O . GLN A 1 106 ? -10.812 8.367 7.359 1 98.69 106 GLN A O 1
ATOM 815 N N . LEU A 1 107 ? -11.867 8.516 5.391 1 98.56 107 LEU A N 1
ATOM 816 C CA . LEU A 1 107 ? -12.43 9.828 5.68 1 98.56 107 LEU A CA 1
ATOM 817 C C . LEU A 1 107 ? -13.852 9.703 6.23 1 98.56 107 LEU A C 1
ATOM 819 O O . LEU A 1 107 ? -14.617 8.836 5.785 1 98.56 107 LEU A O 1
ATOM 823 N N . LYS A 1 108 ? -14.172 10.477 7.141 1 97.56 108 LYS A N 1
ATOM 824 C CA . LYS A 1 108 ? -15.5 10.664 7.711 1 97.56 108 LYS A CA 1
ATOM 825 C C . LYS A 1 108 ? -15.828 12.148 7.859 1 97.56 108 LYS A C 1
ATOM 827 O O . LYS A 1 108 ? -15.086 12.898 8.492 1 97.56 108 LYS A O 1
ATOM 832 N N . ASP A 1 109 ? -16.938 12.555 7.227 1 95 109 ASP A N 1
ATOM 833 C CA . ASP A 1 109 ? -17.406 13.938 7.305 1 95 109 ASP A CA 1
ATOM 834 C C . ASP A 1 109 ? -16.312 14.906 6.84 1 95 109 ASP A C 1
ATOM 836 O O . ASP A 1 109 ? -16.031 15.898 7.512 1 95 109 ASP A O 1
ATOM 840 N N . GLY A 1 110 ? -15.617 14.492 5.812 1 97 110 GLY A N 1
ATOM 841 C CA . GLY A 1 110 ? -14.648 15.375 5.172 1 97 110 GLY A CA 1
ATOM 842 C C . GLY A 1 110 ? -13.32 15.422 5.902 1 97 110 GLY A C 1
ATOM 843 O O . GLY A 1 110 ? -12.438 16.203 5.543 1 97 110 GLY A O 1
ATOM 844 N N . LYS A 1 111 ? -13.133 14.594 6.953 1 98.69 111 LYS A N 1
ATOM 845 C CA . LYS A 1 111 ? -11.898 14.547 7.734 1 98.69 111 LYS A CA 1
ATOM 846 C C . LYS A 1 111 ? -11.359 13.125 7.824 1 98.69 111 LYS A C 1
ATOM 848 O O . LYS A 1 111 ? -12.078 12.156 7.551 1 98.69 111 LYS A O 1
ATOM 853 N N . LEU A 1 112 ? -10.109 13.016 8.188 1 98.81 112 LEU A N 1
ATOM 854 C CA . LEU A 1 112 ? -9.461 11.719 8.312 1 98.81 112 LEU A CA 1
ATOM 855 C C . LEU A 1 112 ? -9.789 11.07 9.656 1 98.81 112 LEU A C 1
ATOM 857 O O . LEU A 1 112 ? -9.461 11.617 10.711 1 98.81 112 LEU A O 1
ATOM 861 N N . ALA A 1 113 ? -10.516 9.992 9.617 1 98.81 113 ALA A N 1
ATOM 862 C CA . ALA A 1 113 ? -10.828 9.242 10.836 1 98.81 113 ALA A CA 1
ATOM 863 C C . ALA A 1 113 ? -9.742 8.211 11.141 1 98.81 113 ALA A C 1
ATOM 865 O O . ALA A 1 113 ? -9.516 7.871 12.305 1 98.81 113 ALA A O 1
ATOM 866 N N . ASP A 1 114 ? -9.125 7.668 10.148 1 98.5 114 ASP A N 1
ATOM 867 C CA . ASP A 1 114 ? -8.055 6.688 10.25 1 98.5 114 ASP A CA 1
ATOM 868 C C . ASP A 1 114 ? -7.027 6.875 9.141 1 98.5 114 ASP A C 1
ATOM 870 O O . ASP A 1 114 ? -7.391 7.07 7.977 1 98.5 114 ASP A O 1
ATOM 874 N N . TYR A 1 115 ? -5.785 7 9.492 1 98.69 115 TYR A N 1
ATOM 875 C CA . TYR A 1 115 ? -4.691 7.16 8.539 1 98.69 115 TYR A CA 1
ATOM 876 C C . TYR A 1 115 ? -3.52 6.258 8.898 1 98.69 115 TYR A C 1
ATOM 878 O O . TYR A 1 115 ? -2.93 6.391 9.977 1 98.69 115 TYR A O 1
ATOM 886 N N . LYS A 1 116 ? -3.24 5.324 8.062 1 98.25 116 LYS A N 1
ATOM 887 C CA . LYS A 1 116 ? -2.129 4.391 8.234 1 98.25 116 LYS A CA 1
ATOM 888 C C . LYS A 1 116 ? -1.129 4.516 7.086 1 98.25 116 LYS A C 1
ATOM 890 O O . LYS A 1 116 ? -1.504 4.414 5.918 1 98.25 116 LYS A O 1
ATOM 895 N N . VAL A 1 117 ? 0.143 4.746 7.438 1 98.5 117 VAL A N 1
ATOM 896 C CA . VAL A 1 117 ? 1.198 4.953 6.453 1 98.5 117 VAL A CA 1
ATOM 897 C C . VAL A 1 117 ? 2.266 3.873 6.602 1 98.5 117 VAL A C 1
ATOM 899 O O . VAL A 1 117 ? 2.625 3.494 7.719 1 98.5 117 VAL A O 1
ATOM 902 N N . TRP A 1 118 ? 2.771 3.41 5.488 1 97.94 118 TRP A N 1
ATOM 903 C CA . TRP A 1 118 ? 3.879 2.461 5.426 1 97.94 118 TRP A CA 1
ATOM 904 C C . TRP A 1 118 ? 4.992 2.982 4.527 1 97.94 118 TRP A C 1
ATOM 906 O O . TRP A 1 118 ? 4.73 3.518 3.447 1 97.94 118 TRP A O 1
ATOM 916 N N . VAL A 1 119 ? 6.184 2.812 5.027 1 97.69 119 VAL A N 1
ATOM 917 C CA . VAL A 1 119 ? 7.32 3.051 4.145 1 97.69 119 VAL A CA 1
ATOM 918 C C . VAL A 1 119 ? 7.57 1.82 3.277 1 97.69 119 VAL A C 1
ATOM 920 O O . VAL A 1 119 ? 7.531 0.689 3.768 1 97.69 119 VAL A O 1
ATOM 923 N N . LEU A 1 120 ? 7.73 2.094 1.995 1 97.19 120 LEU A N 1
ATOM 924 C CA . LEU A 1 120 ? 7.934 1.001 1.05 1 97.19 120 LEU A CA 1
ATOM 925 C C . LEU A 1 120 ? 9.406 0.887 0.661 1 97.19 120 LEU A C 1
ATOM 927 O O . LEU A 1 120 ? 10.078 1.9 0.445 1 97.19 120 LEU A O 1
ATOM 931 N N . PRO A 1 121 ? 9.906 -0.302 0.654 1 92.88 121 PRO A N 1
ATOM 932 C CA . PRO A 1 121 ? 11.297 -0.472 0.243 1 92.88 121 PRO A CA 1
ATOM 933 C C . PRO A 1 121 ? 11.523 -0.152 -1.233 1 92.88 121 PRO A C 1
ATOM 935 O O . PRO A 1 121 ? 10.586 -0.226 -2.033 1 92.88 121 PRO A O 1
ATOM 938 N N . PRO A 1 122 ? 12.758 0.306 -1.498 1 86 122 PRO A N 1
ATOM 939 C CA . PRO A 1 122 ? 13.062 0.477 -2.922 1 86 122 PRO A CA 1
ATOM 940 C C . PRO A 1 122 ? 12.961 -0.829 -3.707 1 86 122 PRO A C 1
ATOM 942 O O . PRO A 1 122 ? 13.07 -1.912 -3.127 1 86 122 PRO A O 1
ATOM 945 N N . PRO A 1 123 ? 12.625 -0.67 -5.008 1 77 123 PRO A N 1
ATOM 946 C CA . PRO A 1 123 ? 12.586 -1.897 -5.805 1 77 123 PRO A CA 1
ATOM 947 C C . PRO A 1 123 ? 13.898 -2.684 -5.746 1 77 123 PRO A C 1
ATOM 949 O O . PRO A 1 123 ? 14.969 -2.09 -5.621 1 77 123 PRO A O 1
ATOM 952 N N . ALA A 1 124 ? 13.578 -4.02 -5.68 1 76.31 124 ALA A N 1
ATOM 953 C CA . ALA A 1 124 ? 14.758 -4.875 -5.66 1 76.31 124 ALA A CA 1
ATOM 954 C C . ALA A 1 124 ? 15.586 -4.688 -6.93 1 76.31 124 ALA A C 1
ATOM 956 O O . ALA A 1 124 ? 15.039 -4.418 -8 1 76.31 124 ALA A O 1
ATOM 957 N N . LYS A 1 125 ? 16.875 -4.441 -6.699 1 62.34 125 LYS A N 1
ATOM 958 C CA . LYS A 1 125 ? 17.797 -4.355 -7.828 1 62.34 125 LYS A CA 1
ATOM 959 C C . LYS A 1 125 ? 17.906 -5.691 -8.555 1 62.34 125 LYS A C 1
ATOM 961 O O . LYS A 1 125 ? 17.812 -6.754 -7.93 1 62.34 125 LYS A O 1
ATOM 966 N N . SER A 1 126 ? 17.359 -5.777 -9.844 1 52.56 126 SER A N 1
ATOM 967 C CA . SER A 1 126 ? 17.625 -6.98 -10.625 1 52.56 126 SER A CA 1
ATOM 968 C C . SER A 1 126 ? 19.078 -7.414 -10.492 1 52.56 126 SER A C 1
ATOM 970 O O . SER A 1 126 ? 20 -6.598 -10.633 1 52.56 126 SER A O 1
ATOM 972 N N . GLY A 1 127 ? 19.359 -8.234 -9.57 1 40.09 127 GLY A N 1
ATOM 973 C CA . GLY A 1 127 ? 20.719 -8.742 -9.664 1 40.09 127 GLY A CA 1
ATOM 974 C C . GLY A 1 127 ? 21.109 -9.164 -11.078 1 40.09 127 GLY A C 1
ATOM 975 O O . GLY A 1 127 ? 20.234 -9.43 -11.906 1 40.09 127 GLY A O 1
ATOM 976 N N . MET B 1 1 ? -19.922 3.418 -6.523 1 69.75 1 MET B N 1
ATOM 977 C CA . MET B 1 1 ? -19.031 2.885 -7.543 1 69.75 1 MET B CA 1
ATOM 978 C C . MET B 1 1 ? -18.578 1.472 -7.18 1 69.75 1 MET B C 1
ATOM 980 O O . MET B 1 1 ? -18.578 1.098 -6.008 1 69.75 1 MET B O 1
ATOM 984 N N . SER B 1 2 ? -18.609 0.513 -8.211 1 84.81 2 SER B N 1
ATOM 985 C CA . SER B 1 2 ? -18.188 -0.865 -7.996 1 84.81 2 SER B CA 1
ATOM 986 C C . SER B 1 2 ? -16.859 -1.147 -8.688 1 84.81 2 SER B C 1
ATOM 988 O O . SER B 1 2 ? -16.438 -0.4 -9.57 1 84.81 2 SER B O 1
ATOM 990 N N . VAL B 1 3 ? -16.109 -2.146 -8.125 1 90.94 3 VAL B N 1
ATOM 991 C CA . VAL B 1 3 ? -14.938 -2.641 -8.828 1 90.94 3 VAL B CA 1
ATOM 992 C C . VAL B 1 3 ? -15.336 -3.164 -10.203 1 90.94 3 VAL B C 1
ATOM 994 O O . VAL B 1 3 ? -16.297 -3.928 -10.328 1 90.94 3 VAL B O 1
ATOM 997 N N . PRO B 1 4 ? -14.625 -2.676 -11.25 1 92.12 4 PRO B N 1
ATOM 998 C CA . PRO B 1 4 ? -14.938 -3.273 -12.555 1 92.12 4 PRO B CA 1
ATOM 999 C C . PRO B 1 4 ? -14.906 -4.801 -12.523 1 92.12 4 PRO B C 1
ATOM 1001 O O . PRO B 1 4 ? -14.008 -5.391 -11.914 1 92.12 4 PRO B O 1
ATOM 1004 N N . ALA B 1 5 ? -15.797 -5.441 -13.203 1 94.06 5 ALA B N 1
ATOM 1005 C CA . ALA B 1 5 ? -16 -6.887 -13.125 1 94.06 5 ALA B CA 1
ATOM 1006 C C . ALA B 1 5 ? -14.742 -7.637 -13.555 1 94.06 5 ALA B C 1
ATOM 1008 O O . ALA B 1 5 ? -14.391 -8.664 -12.961 1 94.06 5 ALA B O 1
ATOM 1009 N N . HIS B 1 6 ? -14.078 -7.168 -14.594 1 95.25 6 HIS B N 1
ATOM 1010 C CA . HIS B 1 6 ? -12.906 -7.875 -15.094 1 95.25 6 HIS B CA 1
ATOM 1011 C C . HIS B 1 6 ? -11.758 -7.805 -14.094 1 95.25 6 HIS B C 1
ATOM 1013 O O . HIS B 1 6 ? -10.953 -8.734 -13.992 1 95.25 6 HIS B O 1
ATOM 1019 N N . ILE B 1 7 ? -11.656 -6.711 -13.328 1 96.44 7 ILE B N 1
ATOM 1020 C CA . ILE B 1 7 ? -10.633 -6.586 -12.289 1 96.44 7 ILE B CA 1
ATOM 1021 C C . ILE B 1 7 ? -10.969 -7.512 -11.125 1 96.44 7 ILE B C 1
ATOM 1023 O O . ILE B 1 7 ? -10.102 -8.234 -10.625 1 96.44 7 ILE B O 1
ATOM 1027 N N . GLN B 1 8 ? -12.219 -7.457 -10.672 1 96.94 8 GLN B N 1
ATOM 1028 C CA . GLN B 1 8 ? -12.648 -8.336 -9.594 1 96.94 8 GLN B CA 1
ATOM 1029 C C . GLN B 1 8 ? -12.359 -9.797 -9.922 1 96.94 8 GLN B C 1
ATOM 1031 O O . GLN B 1 8 ? -11.781 -10.523 -9.109 1 96.94 8 GLN B O 1
ATOM 1036 N N . SER B 1 9 ? -12.797 -10.195 -11.07 1 97.44 9 SER B N 1
ATOM 1037 C CA . SER B 1 9 ? -12.586 -11.578 -11.5 1 97.44 9 SER B CA 1
ATOM 1038 C C . SER B 1 9 ? -11.102 -11.922 -11.57 1 97.44 9 SER B C 1
ATOM 1040 O O . SER B 1 9 ? -10.695 -13.008 -11.148 1 97.44 9 SER B O 1
ATOM 1042 N N . PHE B 1 10 ? -10.305 -11.008 -12.125 1 98.56 10 PHE B N 1
ATOM 1043 C CA . PHE B 1 10 ? -8.875 -11.25 -12.234 1 98.56 10 PHE B CA 1
ATOM 1044 C C . PHE B 1 10 ? -8.25 -11.445 -10.859 1 98.56 10 PHE B C 1
ATOM 1046 O O . PHE B 1 10 ? -7.523 -12.414 -10.633 1 98.56 10 PHE B O 1
ATOM 1053 N N . VAL B 1 11 ? -8.516 -10.516 -9.93 1 98.62 11 VAL B N 1
ATOM 1054 C CA . VAL B 1 11 ? -7.93 -10.555 -8.594 1 98.62 11 VAL B CA 1
ATOM 1055 C C . VAL B 1 11 ? -8.336 -11.852 -7.895 1 98.62 11 VAL B C 1
ATOM 1057 O O . VAL B 1 11 ? -7.484 -12.555 -7.332 1 98.62 11 VAL B O 1
ATOM 1060 N N . ASP B 1 12 ? -9.586 -12.219 -7.984 1 98.25 12 ASP B N 1
ATOM 1061 C CA . ASP B 1 12 ? -10.062 -13.453 -7.367 1 98.25 12 ASP B CA 1
ATOM 1062 C C . ASP B 1 12 ? -9.344 -14.672 -7.941 1 98.25 12 ASP B C 1
ATOM 1064 O O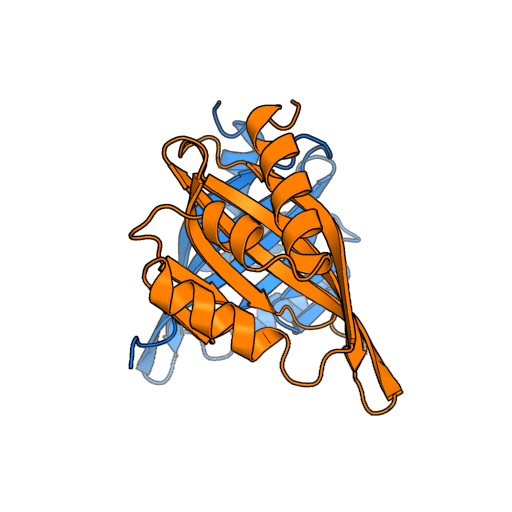 . ASP B 1 12 ? -8.859 -15.516 -7.191 1 98.25 12 ASP B O 1
ATOM 1068 N N . ASP B 1 13 ? -9.25 -14.719 -9.234 1 98.38 13 ASP B N 1
ATOM 1069 C CA . ASP B 1 13 ? -8.633 -15.859 -9.906 1 98.38 13 ASP B CA 1
ATOM 1070 C C . ASP B 1 13 ? -7.137 -15.93 -9.602 1 98.38 13 ASP B C 1
ATOM 1072 O O . ASP B 1 13 ? -6.598 -17.016 -9.375 1 98.38 13 ASP B O 1
ATOM 1076 N N . PHE B 1 14 ? -6.504 -14.836 -9.641 1 98.88 14 PHE B N 1
ATOM 1077 C CA . PHE B 1 14 ? -5.062 -14.75 -9.43 1 98.88 14 PHE B CA 1
ATOM 1078 C C . PHE B 1 14 ? -4.672 -15.344 -8.086 1 98.88 14 PHE B C 1
ATOM 1080 O O . PHE B 1 14 ? -3.779 -16.188 -8.008 1 98.88 14 PHE B O 1
ATOM 1087 N N . TYR B 1 15 ? -5.352 -14.945 -7.043 1 98.81 15 TYR B N 1
ATOM 1088 C CA . TYR B 1 15 ? -4.965 -15.414 -5.719 1 98.81 15 TYR B CA 1
ATOM 1089 C C . TYR B 1 15 ? -5.438 -16.844 -5.484 1 98.81 15 TYR B C 1
ATOM 1091 O O . TYR B 1 15 ? -4.781 -17.609 -4.781 1 98.81 15 TYR B O 1
ATOM 1099 N N . ALA B 1 16 ? -6.566 -17.25 -6.102 1 98.62 16 ALA B N 1
ATOM 1100 C CA . ALA B 1 16 ? -6.984 -18.641 -6.035 1 98.62 16 ALA B CA 1
ATOM 1101 C C . ALA B 1 16 ? -5.93 -19.562 -6.652 1 98.62 16 ALA B C 1
ATOM 1103 O O . ALA B 1 16 ? -5.586 -20.594 -6.078 1 98.62 16 ALA B O 1
ATOM 1104 N N . LYS B 1 17 ? -5.406 -19.156 -7.797 1 98.69 17 LYS B N 1
ATOM 1105 C CA . LYS B 1 17 ? -4.363 -19.938 -8.461 1 98.69 17 LYS B CA 1
ATOM 1106 C C . LYS B 1 17 ? -3.074 -19.938 -7.648 1 98.69 17 LYS B C 1
ATOM 1108 O O . LYS B 1 17 ? -2.395 -20.969 -7.555 1 98.69 17 LYS B O 1
ATOM 1113 N N . SER B 1 18 ? -2.707 -18.812 -7.09 1 98.19 18 SER B N 1
ATOM 1114 C CA . SER B 1 18 ? -1.534 -18.688 -6.23 1 98.19 18 SER B CA 1
ATOM 1115 C C . SER B 1 18 ? -1.601 -19.672 -5.066 1 98.19 18 SER B C 1
ATOM 1117 O O . SER B 1 18 ? -0.647 -20.422 -4.816 1 98.19 18 SER B O 1
ATOM 1119 N N . ASP B 1 19 ? -2.742 -19.719 -4.414 1 98.44 19 ASP B N 1
ATOM 1120 C CA . ASP B 1 19 ? -2.93 -20.531 -3.209 1 98.44 19 ASP B CA 1
ATOM 1121 C C . ASP B 1 19 ? -3.008 -22.016 -3.547 1 98.44 19 ASP B C 1
ATOM 1123 O O . ASP B 1 19 ? -2.678 -22.859 -2.717 1 98.44 19 ASP B O 1
ATOM 1127 N N . ALA B 1 20 ? -3.459 -22.359 -4.777 1 97.88 20 ALA B N 1
ATOM 1128 C CA . ALA B 1 20 ? -3.625 -23.75 -5.207 1 97.88 20 ALA B CA 1
ATOM 1129 C C . ALA B 1 20 ? -2.293 -24.344 -5.648 1 97.88 20 ALA B C 1
ATOM 1131 O O . ALA B 1 20 ? -2.223 -25.531 -6 1 97.88 20 ALA B O 1
ATOM 1132 N N . ARG B 1 21 ? -1.255 -23.547 -5.641 1 96.56 21 ARG B N 1
ATOM 1133 C CA . ARG B 1 21 ? 0.06 -23.984 -6.098 1 96.56 21 ARG B CA 1
ATOM 1134 C C . ARG B 1 21 ? 0.007 -24.453 -7.547 1 96.56 21 ARG B C 1
ATOM 1136 O O . ARG B 1 21 ? 0.647 -25.453 -7.906 1 96.56 21 ARG B O 1
ATOM 1143 N N . ASP B 1 22 ? -0.853 -23.875 -8.273 1 97.44 22 ASP B N 1
ATOM 1144 C CA . ASP B 1 22 ? -0.928 -24.109 -9.719 1 97.44 22 ASP B CA 1
ATOM 1145 C C . ASP B 1 22 ? 0.023 -23.188 -10.477 1 97.44 22 ASP B C 1
ATOM 1147 O O . ASP B 1 22 ? -0.408 -22.188 -11.07 1 97.44 22 ASP B O 1
ATOM 1151 N N . LYS B 1 23 ? 1.24 -23.578 -10.484 1 98.06 23 LYS B N 1
ATOM 1152 C CA . LYS B 1 23 ? 2.297 -22.719 -11.016 1 98.06 23 LYS B CA 1
ATOM 1153 C C . LYS B 1 23 ? 1.993 -22.281 -12.445 1 98.06 23 LYS B C 1
ATOM 1155 O O . LYS B 1 23 ? 2.084 -21.109 -12.781 1 98.06 23 LYS B O 1
ATOM 1160 N N . ALA B 1 24 ? 1.693 -23.219 -13.281 1 98.44 24 ALA B N 1
ATOM 1161 C CA . ALA B 1 24 ? 1.476 -22.906 -14.695 1 98.44 24 ALA B CA 1
ATOM 1162 C C . ALA B 1 24 ? 0.352 -21.891 -14.859 1 98.44 24 ALA B C 1
ATOM 1164 O O . ALA B 1 24 ? 0.504 -20.906 -15.586 1 98.44 24 ALA B O 1
ATOM 1165 N N . ALA B 1 25 ? -0.777 -22.125 -14.219 1 98.69 25 ALA B N 1
ATOM 1166 C CA . ALA B 1 25 ? -1.915 -21.203 -14.32 1 98.69 25 ALA B CA 1
ATOM 1167 C C . ALA B 1 25 ? -1.578 -19.844 -13.734 1 98.69 25 ALA B C 1
ATOM 1169 O O . ALA B 1 25 ? -2.004 -18.812 -14.266 1 98.69 25 ALA B O 1
ATOM 1170 N N . TRP B 1 26 ? -0.871 -19.844 -12.602 1 98.75 26 TRP B N 1
ATOM 1171 C CA . TRP B 1 26 ? -0.502 -18.594 -11.953 1 98.75 26 TRP B CA 1
ATOM 1172 C C . TRP B 1 26 ? 0.432 -17.781 -12.844 1 98.75 26 TRP B C 1
ATOM 1174 O O . TRP B 1 26 ? 0.226 -16.578 -13.039 1 98.75 26 TRP B O 1
ATOM 1184 N N . VAL B 1 27 ? 1.443 -18.438 -13.422 1 98.81 27 VAL B N 1
ATOM 1185 C CA . VAL B 1 27 ? 2.387 -17.75 -14.305 1 98.81 27 VAL B CA 1
ATOM 1186 C C . VAL B 1 27 ? 1.657 -17.234 -15.539 1 98.81 27 VAL B C 1
ATOM 1188 O O . VAL B 1 27 ? 1.971 -16.141 -16.047 1 98.81 27 VAL B O 1
ATOM 1191 N N . ASP B 1 28 ? 0.672 -17.922 -15.969 1 98.69 28 ASP B N 1
ATOM 1192 C CA . ASP B 1 28 ? -0.075 -17.531 -17.156 1 98.69 28 ASP B CA 1
ATOM 1193 C C . ASP B 1 28 ? -0.895 -16.281 -16.906 1 98.69 28 ASP B C 1
ATOM 1195 O O . ASP B 1 28 ? -1.396 -15.656 -17.844 1 98.69 28 ASP B O 1
ATOM 1199 N N . CYS B 1 29 ? -1.08 -15.852 -15.703 1 98.88 29 CYS B N 1
ATOM 1200 C CA . CYS B 1 29 ? -1.765 -14.602 -15.383 1 98.88 29 CYS B CA 1
ATOM 1201 C C . CYS B 1 29 ? -0.908 -13.398 -15.758 1 98.88 29 CYS B C 1
ATOM 1203 O O . CYS B 1 29 ? -1.405 -12.273 -15.82 1 98.88 29 CYS B O 1
ATOM 1205 N N . PHE B 1 30 ? 0.404 -13.609 -16.016 1 98.88 30 PHE B N 1
ATOM 1206 C CA . PHE B 1 30 ? 1.334 -12.523 -16.328 1 98.88 30 PHE B CA 1
ATOM 1207 C C . PHE B 1 30 ? 1.567 -12.422 -17.828 1 98.88 30 PHE B C 1
ATOM 1209 O O . PHE B 1 30 ? 1.49 -13.422 -18.547 1 98.88 30 PHE B O 1
ATOM 1216 N N . THR B 1 31 ? 1.814 -11.211 -18.328 1 98.81 31 THR B N 1
ATOM 1217 C CA . THR B 1 31 ? 2.322 -11.062 -19.688 1 98.81 31 THR B CA 1
ATOM 1218 C C . THR B 1 31 ? 3.699 -11.711 -19.828 1 98.81 31 THR B C 1
ATOM 1220 O O . THR B 1 31 ? 4.422 -11.852 -18.844 1 98.81 31 THR B O 1
ATOM 1223 N N . PRO B 1 32 ? 4.094 -12.078 -21 1 98.25 32 PRO B N 1
ATOM 1224 C CA . PRO B 1 32 ? 5.348 -12.812 -21.172 1 98.25 32 PRO B CA 1
ATOM 1225 C C . PRO B 1 32 ? 6.57 -12 -20.75 1 98.25 32 PRO B C 1
ATOM 1227 O O . PRO B 1 32 ? 7.633 -12.57 -20.484 1 98.25 32 PRO B O 1
ATOM 1230 N N . ASP B 1 33 ? 6.453 -10.68 -20.703 1 98.31 33 ASP B N 1
ATOM 1231 C CA . ASP B 1 33 ? 7.578 -9.82 -20.344 1 98.31 33 ASP B CA 1
ATOM 1232 C C . ASP B 1 33 ? 7.32 -9.109 -19.016 1 98.31 33 ASP B C 1
ATOM 1234 O O . ASP B 1 33 ? 7.91 -8.062 -18.734 1 98.31 33 ASP B O 1
ATOM 1238 N N . ALA B 1 34 ? 6.445 -9.602 -18.219 1 98.81 34 ALA B N 1
ATOM 1239 C CA . ALA B 1 34 ? 6 -8.953 -16.984 1 98.81 34 ALA B CA 1
ATOM 1240 C C . ALA B 1 34 ? 7.148 -8.82 -15.984 1 98.81 34 ALA B C 1
ATOM 1242 O O . ALA B 1 34 ? 8.141 -9.539 -16.078 1 98.81 34 ALA B O 1
ATOM 1243 N N . ASN B 1 35 ? 7.016 -7.859 -15.109 1 98.44 35 ASN B N 1
ATOM 1244 C CA . ASN B 1 35 ? 7.891 -7.676 -13.961 1 98.44 35 ASN B CA 1
ATOM 1245 C C . ASN B 1 35 ? 7.195 -8.055 -12.656 1 98.44 35 ASN B C 1
ATOM 1247 O O . ASN B 1 35 ? 6.047 -7.664 -12.422 1 98.44 35 ASN B O 1
ATOM 1251 N N . LEU B 1 36 ? 7.883 -8.82 -11.844 1 98.5 36 LEU B N 1
ATOM 1252 C CA . LEU B 1 36 ? 7.414 -9.172 -10.508 1 98.5 36 LEU B CA 1
ATOM 1253 C C . LEU B 1 36 ? 8.43 -8.766 -9.445 1 98.5 36 LEU B C 1
ATOM 1255 O O . LEU B 1 36 ? 9.617 -9.07 -9.57 1 98.5 36 LEU B O 1
ATOM 1259 N N . ASP B 1 37 ? 8.039 -8.008 -8.508 1 98 37 ASP B N 1
ATOM 1260 C CA . ASP B 1 37 ? 8.727 -7.777 -7.242 1 98 37 ASP B CA 1
ATOM 1261 C C . ASP B 1 37 ? 7.875 -8.234 -6.059 1 98 37 ASP B C 1
ATOM 1263 O O . ASP B 1 37 ? 6.996 -7.5 -5.602 1 98 37 ASP B O 1
ATOM 1267 N N . LEU B 1 38 ? 8.094 -9.453 -5.621 1 97.31 38 LEU B N 1
ATOM 1268 C CA . LEU B 1 38 ? 7.363 -10.039 -4.5 1 97.31 38 LEU B CA 1
ATOM 1269 C C . LEU B 1 38 ? 8.117 -9.836 -3.193 1 97.31 38 LEU B C 1
ATOM 1271 O O . LEU B 1 38 ? 8.852 -10.727 -2.752 1 97.31 38 LEU B O 1
ATOM 1275 N N . ALA B 1 39 ? 7.887 -8.656 -2.646 1 95.44 39 ALA B N 1
ATOM 1276 C CA . ALA B 1 39 ? 8.539 -8.297 -1.389 1 95.44 39 ALA B CA 1
ATOM 1277 C C . ALA B 1 39 ? 10.039 -8.531 -1.461 1 95.44 39 ALA B C 1
ATOM 1279 O O . ALA B 1 39 ? 10.625 -9.133 -0.558 1 95.44 39 ALA B O 1
ATOM 1280 N N . GLY B 1 40 ? 10.602 -8.148 -2.561 1 95.06 40 GLY B N 1
ATOM 1281 C CA . GLY B 1 40 ? 12.047 -8.219 -2.699 1 95.06 40 GLY B CA 1
ATOM 1282 C C . GLY B 1 40 ? 12.508 -9.406 -3.527 1 95.06 40 GLY B C 1
ATOM 1283 O O . GLY B 1 40 ? 13.664 -9.453 -3.959 1 95.06 40 GLY B O 1
ATOM 1284 N N . LYS B 1 41 ? 11.711 -10.43 -3.746 1 95.75 41 LYS B N 1
ATOM 1285 C CA . LYS B 1 41 ? 12 -11.508 -4.688 1 95.75 41 LYS B CA 1
ATOM 1286 C C . LYS B 1 41 ? 11.57 -11.133 -6.105 1 95.75 41 LYS B C 1
ATOM 1288 O O . LYS B 1 41 ? 10.383 -11.094 -6.41 1 95.75 41 LYS B O 1
ATOM 1293 N N . VAL B 1 42 ? 12.578 -11.031 -7.016 1 97.44 42 VAL B N 1
A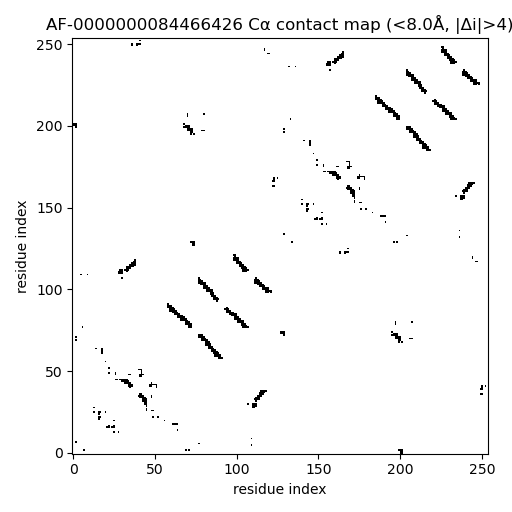TOM 1294 C CA . VAL B 1 42 ? 12.258 -10.406 -8.289 1 97.44 42 VAL B CA 1
ATOM 1295 C C . VAL B 1 42 ? 12.344 -11.438 -9.414 1 97.44 42 VAL B C 1
ATOM 1297 O O . VAL B 1 42 ? 13.203 -12.328 -9.383 1 97.44 42 VAL B O 1
ATOM 1300 N N . GLY B 1 43 ? 11.414 -11.305 -10.281 1 97.94 43 GLY B N 1
ATOM 1301 C CA . GLY B 1 43 ? 11.383 -12.094 -11.5 1 97.94 43 GLY B CA 1
ATOM 1302 C C . GLY B 1 43 ? 10.914 -11.312 -12.711 1 97.94 43 GLY B C 1
ATOM 1303 O O . GLY B 1 43 ? 10.07 -10.422 -12.594 1 97.94 43 GLY B O 1
ATOM 1304 N N . LYS B 1 44 ? 11.508 -11.695 -13.82 1 98.12 44 LYS B N 1
ATOM 1305 C CA . LYS B 1 44 ? 11.109 -11.094 -15.086 1 98.12 44 LYS B CA 1
ATOM 1306 C C . LYS B 1 44 ? 10.75 -12.156 -16.109 1 98.12 44 LYS B C 1
ATOM 1308 O O . LYS B 1 44 ? 11.477 -13.141 -16.281 1 98.12 44 LYS B O 1
ATOM 1313 N N . GLY B 1 45 ? 9.672 -11.836 -16.781 1 98.5 45 GLY B N 1
ATOM 1314 C CA . GLY B 1 45 ? 9.234 -12.805 -17.781 1 98.5 45 GLY B CA 1
ATOM 1315 C C . GLY B 1 45 ? 8.758 -14.109 -17.188 1 98.5 45 GLY B C 1
ATOM 1316 O O . GLY B 1 45 ? 8.906 -14.336 -15.977 1 98.5 45 GLY B O 1
ATOM 1317 N N . SER B 1 46 ? 8.219 -14.93 -18.031 1 98.5 46 SER B N 1
ATOM 1318 C CA . SER B 1 46 ? 7.594 -16.172 -17.578 1 98.5 46 SER B CA 1
ATOM 1319 C C . SER B 1 46 ? 8.586 -17.047 -16.828 1 98.5 46 SER B C 1
ATOM 1321 O O . SER B 1 46 ? 8.258 -17.609 -15.789 1 98.5 46 SER B O 1
ATOM 1323 N N . GLU B 1 47 ? 9.758 -17.125 -17.359 1 98.31 47 GLU B N 1
ATOM 1324 C CA . GLU B 1 47 ? 10.758 -17.969 -16.719 1 98.31 47 GLU B CA 1
ATOM 1325 C C . GLU B 1 47 ? 11.148 -17.422 -15.344 1 98.31 47 GLU B C 1
ATOM 1327 O O . GLU B 1 47 ? 11.164 -18.172 -14.359 1 98.31 47 GLU B O 1
ATOM 1332 N N . GLY B 1 48 ? 11.469 -16.125 -15.297 1 98.44 48 GLY B N 1
ATOM 1333 C CA . GLY B 1 48 ? 11.844 -15.508 -14.031 1 98.44 48 GLY B CA 1
ATOM 1334 C C . GLY B 1 48 ? 10.742 -15.562 -12.992 1 98.44 48 GLY B C 1
ATOM 1335 O O . GLY B 1 48 ? 11.008 -15.836 -11.82 1 98.44 48 GLY B O 1
ATOM 1336 N N . ILE B 1 49 ? 9.562 -15.336 -13.422 1 98.69 49 ILE B N 1
ATOM 1337 C CA . ILE B 1 49 ? 8.414 -15.344 -12.516 1 98.69 49 ILE B CA 1
ATOM 1338 C C . ILE B 1 49 ? 8.148 -16.766 -12.039 1 98.69 49 ILE B C 1
ATOM 1340 O O . ILE B 1 49 ? 7.805 -16.984 -10.875 1 98.69 49 ILE B O 1
ATOM 1344 N N . GLY B 1 50 ? 8.352 -17.688 -12.914 1 98.5 50 GLY B N 1
ATOM 1345 C CA . GLY B 1 50 ? 8.25 -19.078 -12.508 1 98.5 50 GLY B CA 1
ATOM 1346 C C . GLY B 1 50 ? 9.234 -19.469 -11.414 1 98.5 50 GLY B C 1
ATOM 1347 O O . GLY B 1 50 ? 8.883 -20.188 -10.484 1 98.5 50 GLY B O 1
ATOM 1348 N N . LYS B 1 51 ? 10.445 -19.016 -11.523 1 98.38 51 LYS B N 1
ATOM 1349 C CA . LYS B 1 51 ? 11.461 -19.297 -10.508 1 98.38 51 LYS B CA 1
ATOM 1350 C C . LYS B 1 51 ? 11.07 -18.688 -9.164 1 98.38 51 LYS B C 1
ATOM 1352 O O . LYS B 1 51 ? 11.289 -19.297 -8.109 1 98.38 51 LYS B O 1
ATOM 1357 N N . VAL B 1 52 ? 10.547 -17.469 -9.234 1 97.94 52 VAL B N 1
ATOM 1358 C CA . VAL B 1 52 ? 10.062 -16.859 -8 1 97.94 52 VAL B CA 1
ATOM 1359 C C . VAL B 1 52 ? 8.984 -17.734 -7.375 1 97.94 52 VAL B C 1
ATOM 1361 O O . VAL B 1 52 ? 9 -17.984 -6.164 1 97.94 52 VAL B O 1
ATOM 1364 N N . CYS B 1 53 ? 8.078 -18.234 -8.188 1 97.88 53 CYS B N 1
ATOM 1365 C CA . CYS B 1 53 ? 7.008 -19.094 -7.711 1 97.88 53 CYS B CA 1
ATOM 1366 C C . CYS B 1 53 ? 7.574 -20.328 -7.004 1 97.88 53 CYS B C 1
ATOM 1368 O O . CYS B 1 53 ? 7.133 -20.672 -5.906 1 97.88 53 CYS B O 1
ATOM 1370 N N . ASP B 1 54 ? 8.586 -20.938 -7.59 1 97.62 54 ASP B N 1
ATOM 1371 C CA . ASP B 1 54 ? 9.227 -22.094 -6.98 1 97.62 54 ASP B CA 1
ATOM 1372 C C . ASP B 1 54 ? 9.805 -21.75 -5.609 1 97.62 54 ASP B C 1
ATOM 1374 O O . ASP B 1 54 ? 9.641 -22.5 -4.648 1 97.62 54 ASP B O 1
ATOM 1378 N N . GLY B 1 55 ? 10.422 -20.656 -5.578 1 97.25 55 GLY B N 1
ATOM 1379 C CA . GLY B 1 55 ? 11.039 -20.219 -4.332 1 97.25 55 GLY B CA 1
ATOM 1380 C C . GLY B 1 55 ? 10.031 -19.953 -3.23 1 97.25 55 GLY B C 1
ATOM 1381 O O . GLY B 1 55 ? 10.289 -20.234 -2.061 1 97.25 55 GLY B O 1
ATOM 1382 N N . VAL B 1 56 ? 8.906 -19.406 -3.58 1 96.12 56 VAL B N 1
ATOM 1383 C CA . VAL B 1 56 ? 7.855 -19.078 -2.625 1 96.12 56 VAL B CA 1
ATOM 1384 C C . VAL B 1 56 ? 7.332 -20.344 -1.963 1 96.12 56 VAL B C 1
ATOM 1386 O O . VAL B 1 56 ? 7.07 -20.359 -0.758 1 96.12 56 VAL B O 1
ATOM 1389 N N . TRP B 1 57 ? 7.32 -21.422 -2.598 1 96.88 57 TRP B N 1
ATOM 1390 C CA . TRP B 1 57 ? 6.668 -22.625 -2.084 1 96.88 57 TRP B CA 1
ATOM 1391 C C . TRP B 1 57 ? 7.672 -23.531 -1.387 1 96.88 57 TRP B C 1
ATOM 1393 O O . TRP B 1 57 ? 7.289 -24.516 -0.752 1 96.88 57 TRP B O 1
ATOM 1403 N N . GLU B 1 58 ? 8.898 -23.047 -1.549 1 95.31 58 GLU B N 1
ATOM 1404 C CA . GLU B 1 58 ? 9.906 -23.859 -0.868 1 95.31 58 GLU B CA 1
ATOM 1405 C C . GLU B 1 58 ? 9.648 -23.906 0.636 1 95.31 58 GLU B C 1
ATOM 1407 O O . GLU B 1 58 ? 9.617 -22.875 1.301 1 95.31 58 GLU B O 1
ATOM 1412 N N . GLY B 1 59 ? 9.312 -25.109 1.157 1 95.56 59 GLY B N 1
ATOM 1413 C CA . GLY B 1 59 ? 9.125 -25.328 2.582 1 95.56 59 GLY B CA 1
ATOM 1414 C C . GLY B 1 59 ? 7.691 -25.094 3.033 1 95.56 59 GLY B C 1
ATOM 1415 O O . GLY B 1 59 ? 7.355 -25.328 4.195 1 95.56 59 GLY B O 1
ATOM 1416 N N . LEU B 1 60 ? 6.836 -24.609 2.104 1 97.44 60 LEU B N 1
ATOM 1417 C CA . LEU B 1 60 ? 5.453 -24.328 2.465 1 97.44 60 LEU B CA 1
ATOM 1418 C C . LEU B 1 60 ? 4.547 -25.5 2.131 1 97.44 60 LEU B C 1
ATOM 1420 O O . LEU B 1 60 ? 4.73 -26.156 1.105 1 97.44 60 LEU B O 1
ATOM 1424 N N . ALA B 1 61 ? 3.695 -25.719 3.025 1 97.81 61 ALA B N 1
ATOM 1425 C CA . ALA B 1 61 ? 2.66 -26.734 2.797 1 97.81 61 ALA B CA 1
ATOM 1426 C C . ALA B 1 61 ? 1.381 -26.094 2.268 1 97.81 61 ALA B C 1
ATOM 1428 O O . ALA B 1 61 ? 0.664 -26.688 1.463 1 97.81 61 ALA B O 1
ATOM 1429 N N . ARG B 1 62 ? 1.129 -24.875 2.785 1 98.06 62 ARG B N 1
ATOM 1430 C CA . ARG B 1 62 ? -0.115 -24.203 2.426 1 98.06 62 ARG B CA 1
ATOM 1431 C C . ARG B 1 62 ? 0.034 -22.688 2.52 1 98.06 62 ARG B C 1
ATOM 1433 O O . ARG B 1 62 ? 0.716 -22.172 3.412 1 98.06 62 ARG B O 1
ATOM 1440 N N . ARG B 1 63 ? -0.674 -22.031 1.671 1 98.12 63 ARG B N 1
ATOM 1441 C CA . ARG B 1 63 ? -0.884 -20.594 1.74 1 98.12 63 ARG B CA 1
ATOM 1442 C C . ARG B 1 63 ? -2.344 -20.234 1.479 1 98.12 63 ARG B C 1
ATOM 1444 O O . ARG B 1 63 ? -3.037 -20.938 0.743 1 98.12 63 ARG B O 1
ATOM 1451 N N . GLN B 1 64 ? -2.795 -19.125 2.123 1 98.69 64 GLN B N 1
ATOM 1452 C CA . GLN B 1 64 ? -4.145 -18.625 1.906 1 98.69 64 GLN B CA 1
ATOM 1453 C C . GLN B 1 64 ? -4.172 -17.094 1.965 1 98.69 64 GLN B C 1
ATOM 1455 O O . GLN B 1 64 ? -3.996 -16.5 3.033 1 98.69 64 GLN B O 1
ATOM 1460 N N . HIS B 1 65 ? -4.414 -16.453 0.854 1 98.81 65 HIS B N 1
ATOM 1461 C CA . HIS B 1 65 ? -4.574 -15.008 0.796 1 98.81 65 HIS B CA 1
ATOM 1462 C C . HIS B 1 65 ? -6 -14.594 1.147 1 98.81 65 HIS B C 1
ATOM 1464 O O . HIS B 1 65 ? -6.957 -15.281 0.777 1 98.81 65 HIS B O 1
ATOM 1470 N N . HIS B 1 66 ? -6.129 -13.578 1.831 1 98.75 66 HIS B N 1
ATOM 1471 C CA . HIS B 1 66 ? -7.387 -12.898 2.119 1 98.75 66 HIS B CA 1
ATOM 1472 C C . HIS B 1 66 ? -7.355 -11.453 1.627 1 98.75 66 HIS B C 1
ATOM 1474 O O . HIS B 1 66 ? -6.586 -10.633 2.133 1 98.75 66 HIS B O 1
ATOM 1480 N N . VAL B 1 67 ? -8.219 -11.148 0.655 1 98.56 67 VAL B N 1
ATOM 1481 C CA . VAL B 1 67 ? -8.289 -9.797 0.122 1 98.56 67 VAL B CA 1
ATOM 1482 C C . VAL B 1 67 ? -9.18 -8.938 1.018 1 98.56 67 VAL B C 1
ATOM 1484 O O . VAL B 1 67 ? -10.328 -9.289 1.283 1 98.56 67 VAL B O 1
ATOM 1487 N N . HIS B 1 68 ? -8.648 -7.809 1.49 1 98.12 68 HIS B N 1
ATOM 1488 C CA . HIS B 1 68 ? -9.398 -6.906 2.359 1 98.12 68 HIS B CA 1
ATOM 1489 C C . HIS B 1 68 ? -9.953 -5.723 1.579 1 98.12 68 HIS B C 1
ATOM 1491 O O . HIS B 1 68 ? -10.938 -5.105 1.993 1 98.12 68 HIS B O 1
ATOM 1497 N N . GLY B 1 69 ? -9.32 -5.418 0.47 1 98.06 69 GLY B N 1
ATOM 1498 C CA . GLY B 1 69 ? -9.781 -4.305 -0.344 1 98.06 69 GLY B CA 1
ATOM 1499 C C . GLY B 1 69 ? -9.102 -4.23 -1.697 1 98.06 69 GLY B C 1
ATOM 1500 O O . GLY B 1 69 ? -7.918 -4.555 -1.82 1 98.06 69 GLY B O 1
ATOM 1501 N N . ILE B 1 70 ? -9.867 -3.857 -2.689 1 98.69 70 ILE B N 1
ATOM 1502 C CA . ILE B 1 70 ? -9.383 -3.537 -4.027 1 98.69 70 ILE B CA 1
ATOM 1503 C C . ILE B 1 70 ? -9.586 -2.051 -4.309 1 98.69 70 ILE B C 1
ATOM 1505 O O . ILE B 1 70 ? -10.695 -1.536 -4.195 1 98.69 70 ILE B O 1
ATOM 1509 N N . TYR B 1 71 ? -8.5 -1.363 -4.66 1 98.44 71 TYR B N 1
ATOM 1510 C CA . TYR B 1 71 ? -8.5 0.077 -4.887 1 98.44 71 TYR B CA 1
ATOM 1511 C C . TYR B 1 71 ? -8.133 0.4 -6.332 1 98.44 71 TYR B C 1
ATOM 1513 O O . TYR B 1 71 ? -7.102 -0.051 -6.832 1 98.44 71 TYR B O 1
ATOM 1521 N N . ILE B 1 72 ? -8.938 1.205 -6.906 1 97.69 72 ILE B N 1
ATOM 1522 C CA . ILE B 1 72 ? -8.797 1.476 -8.336 1 97.69 72 ILE B CA 1
ATOM 1523 C C . ILE B 1 72 ? -8.219 2.875 -8.539 1 97.69 72 ILE B C 1
ATOM 1525 O O . ILE B 1 72 ? -8.641 3.83 -7.879 1 97.69 72 ILE B O 1
ATOM 1529 N N . ASN B 1 73 ? -7.176 3.027 -9.445 1 97.06 73 ASN B N 1
AT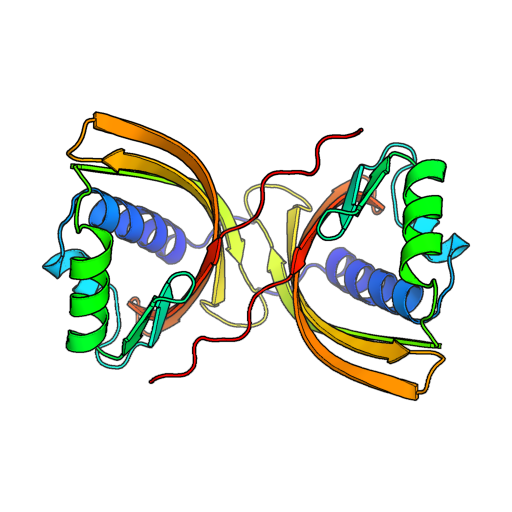OM 1530 C CA . ASN B 1 73 ? -6.688 4.328 -9.891 1 97.06 73 ASN B CA 1
ATOM 1531 C C . ASN B 1 73 ? -7.535 4.883 -11.031 1 97.06 73 ASN B C 1
ATOM 1533 O O . ASN B 1 73 ? -7.473 4.391 -12.156 1 97.06 73 ASN B O 1
ATOM 1537 N N . PRO B 1 74 ? -8.328 5.832 -10.75 1 94.06 74 PRO B N 1
ATOM 1538 C CA . PRO B 1 74 ? -9.188 6.348 -11.828 1 94.06 74 PRO B CA 1
ATOM 1539 C C . PRO B 1 74 ? -8.391 7.035 -12.93 1 94.06 74 PRO B C 1
ATOM 1541 O O . PRO B 1 74 ? -8.875 7.152 -14.062 1 94.06 74 PRO B O 1
ATOM 1544 N N . ALA B 1 75 ? -7.215 7.457 -12.656 1 93.38 75 ALA B N 1
ATOM 1545 C CA . ALA B 1 75 ? -6.422 8.234 -13.609 1 93.38 75 ALA B CA 1
ATOM 1546 C C . ALA B 1 75 ? -5.629 7.324 -14.539 1 93.38 75 ALA B C 1
ATOM 1548 O O . ALA B 1 75 ? -5.148 7.762 -15.586 1 93.38 75 ALA B O 1
ATOM 1549 N N . VAL B 1 76 ? -5.371 6.113 -14.141 1 94.19 76 VAL B N 1
ATOM 1550 C CA . VAL B 1 76 ? -4.566 5.172 -14.914 1 94.19 76 VAL B CA 1
ATOM 1551 C C . VAL B 1 76 ? -5.344 3.873 -15.109 1 94.19 76 VAL B C 1
ATOM 1553 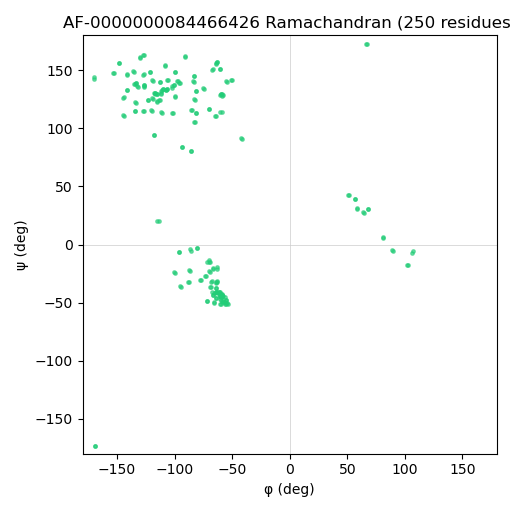O O . VAL B 1 76 ? -5.574 3.129 -14.156 1 94.19 76 VAL B O 1
ATOM 1556 N N . GLU B 1 77 ? -5.652 3.586 -16.266 1 92.81 77 GLU B N 1
ATOM 1557 C CA . GLU B 1 77 ? -6.438 2.396 -16.578 1 92.81 77 GLU B CA 1
ATOM 1558 C C . GLU B 1 77 ? -5.73 1.129 -16.109 1 92.81 77 GLU B C 1
ATOM 1560 O O . GLU B 1 77 ? -4.527 0.967 -16.312 1 92.81 77 GLU B O 1
ATOM 1565 N N . ASN B 1 78 ? -6.434 0.252 -15.367 1 95.94 78 ASN B N 1
ATOM 1566 C CA . ASN B 1 78 ? -5.996 -1.073 -14.945 1 95.94 78 ASN B CA 1
ATOM 1567 C C . ASN B 1 78 ? -4.789 -0.993 -14.016 1 95.94 78 ASN B C 1
ATOM 1569 O O . ASN B 1 78 ? -3.877 -1.815 -14.102 1 95.94 78 ASN B O 1
ATOM 1573 N N . ASP B 1 79 ? -4.668 0.082 -13.312 1 97.81 79 ASP B N 1
ATOM 1574 C CA . ASP B 1 79 ? -3.746 0.278 -12.195 1 97.81 79 ASP B CA 1
ATOM 1575 C C . ASP B 1 79 ? -4.469 0.143 -10.859 1 97.81 79 ASP B C 1
ATOM 1577 O O . ASP B 1 79 ? -5.371 0.925 -10.547 1 97.81 79 ASP B O 1
ATOM 1581 N N . VAL B 1 80 ? -4.125 -0.901 -10.102 1 98.38 80 VAL B N 1
ATOM 1582 C CA . VAL B 1 80 ? -4.914 -1.355 -8.961 1 98.38 80 VAL B CA 1
ATOM 1583 C C . VAL B 1 80 ? -4 -1.61 -7.77 1 98.38 80 VAL B C 1
ATOM 1585 O O . VAL B 1 80 ? -2.893 -2.131 -7.926 1 98.38 80 VAL B O 1
ATOM 1588 N N . VAL B 1 81 ? -4.449 -1.211 -6.629 1 98.88 81 VAL B N 1
ATOM 1589 C CA . VAL B 1 81 ? -3.805 -1.643 -5.391 1 98.88 81 VAL B CA 1
ATOM 1590 C C . VAL B 1 81 ? -4.727 -2.598 -4.637 1 98.88 81 VAL B C 1
ATOM 1592 O O . VAL B 1 81 ? -5.938 -2.365 -4.551 1 98.88 81 VAL B O 1
ATOM 1595 N N . VAL B 1 82 ? -4.188 -3.674 -4.176 1 98.88 82 VAL B N 1
ATOM 1596 C CA . VAL B 1 82 ? -4.906 -4.641 -3.352 1 98.88 82 VAL B CA 1
ATOM 1597 C C . VAL B 1 82 ? -4.285 -4.691 -1.958 1 98.88 82 VAL B C 1
ATOM 1599 O O . VAL B 1 82 ? -3.061 -4.73 -1.818 1 98.88 82 VAL B O 1
ATOM 1602 N N . LEU B 1 83 ? -5.062 -4.578 -0.927 1 98.81 83 LEU B N 1
ATOM 1603 C CA . LEU B 1 83 ? -4.633 -4.832 0.444 1 98.81 83 LEU B CA 1
ATOM 1604 C C . LEU B 1 83 ? -5.203 -6.148 0.957 1 98.81 83 LEU B C 1
ATOM 1606 O O . LEU B 1 83 ? -6.355 -6.484 0.672 1 98.81 83 LEU B O 1
ATOM 1610 N N . GLY B 1 84 ? -4.398 -6.887 1.717 1 98.56 84 GLY B N 1
ATOM 1611 C CA . GLY B 1 84 ? -4.848 -8.164 2.248 1 98.56 84 GLY B CA 1
ATOM 1612 C C . GLY B 1 84 ? -3.912 -8.734 3.297 1 98.56 84 GLY B C 1
ATOM 1613 O O . GLY B 1 84 ? -3.027 -8.039 3.795 1 98.56 84 GLY B O 1
ATOM 1614 N N . SER B 1 85 ? -4.234 -9.961 3.699 1 98.75 85 SER B N 1
ATOM 1615 C CA . SER B 1 85 ? -3.387 -10.766 4.57 1 98.75 85 SER B CA 1
ATOM 1616 C C . SER B 1 85 ? -3.182 -12.164 4 1 98.75 85 SER B C 1
ATOM 1618 O O . SER B 1 85 ? -3.891 -12.578 3.08 1 98.75 85 SER B O 1
ATOM 1620 N N . ILE B 1 86 ? -2.133 -12.82 4.508 1 98.62 86 ILE B N 1
ATOM 1621 C CA . ILE B 1 86 ? -1.863 -14.188 4.062 1 98.62 86 ILE B CA 1
ATOM 1622 C C . ILE B 1 86 ? -1.604 -15.086 5.27 1 98.62 86 ILE B C 1
ATOM 1624 O O . ILE B 1 86 ? -0.967 -14.664 6.238 1 98.62 86 ILE B O 1
ATOM 1628 N N . ASP B 1 87 ? -2.158 -16.25 5.293 1 98.75 87 ASP B N 1
ATOM 1629 C CA . ASP B 1 87 ? -1.848 -17.359 6.199 1 98.75 87 ASP B CA 1
ATOM 1630 C C . ASP B 1 87 ? -0.958 -18.391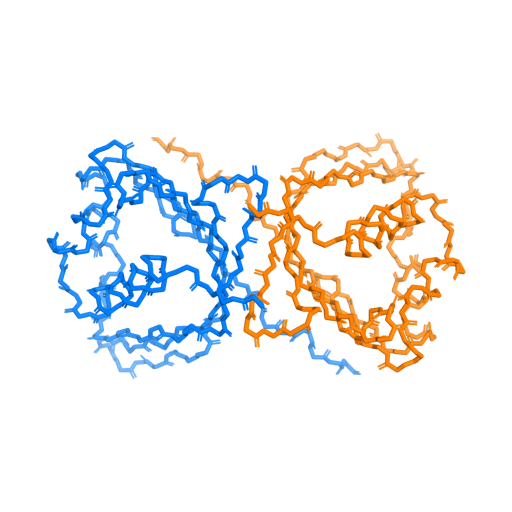 5.516 1 98.75 87 ASP B C 1
ATOM 1632 O O . ASP B 1 87 ? -1.173 -18.734 4.352 1 98.75 87 ASP B O 1
ATOM 1636 N N . MET B 1 88 ? 0.024 -18.875 6.23 1 98.44 88 MET B N 1
ATOM 1637 C CA . MET B 1 88 ? 0.953 -19.859 5.676 1 98.44 88 MET B CA 1
ATOM 1638 C C . MET B 1 88 ? 1.193 -21 6.66 1 98.44 88 MET B C 1
ATOM 1640 O O . MET B 1 88 ? 1.313 -20.766 7.867 1 98.44 88 MET B O 1
ATOM 1644 N N . ASP B 1 89 ? 1.23 -22.203 6.145 1 98.56 89 ASP B N 1
ATOM 1645 C CA . ASP B 1 89 ? 1.675 -23.391 6.863 1 98.56 89 ASP B CA 1
ATOM 1646 C C . ASP B 1 89 ? 2.984 -23.922 6.285 1 98.56 89 ASP B C 1
ATOM 1648 O O . ASP B 1 89 ? 3.062 -24.234 5.098 1 98.56 89 ASP B O 1
ATOM 1652 N N . ARG B 1 90 ? 3.904 -24.141 7.184 1 98.06 90 ARG B N 1
ATOM 1653 C CA . ARG B 1 90 ? 5.168 -24.734 6.754 1 98.06 90 ARG B CA 1
ATOM 1654 C C . ARG B 1 90 ? 5.117 -26.266 6.84 1 98.06 90 ARG B C 1
ATOM 1656 O O . ARG B 1 90 ? 4.32 -26.812 7.594 1 98.06 90 ARG B O 1
ATOM 1663 N N . LYS B 1 91 ? 6.078 -26.844 6.113 1 97.81 91 LYS B N 1
ATOM 1664 C CA . LYS B 1 91 ? 6.172 -28.297 6.113 1 97.81 91 LYS B CA 1
ATOM 1665 C C . LYS B 1 91 ? 6.652 -28.828 7.465 1 97.81 91 LYS B C 1
ATOM 1667 O O . LYS B 1 91 ? 6.355 -29.953 7.84 1 97.81 91 LYS B O 1
ATOM 1672 N N . ASP B 1 92 ? 7.32 -28.047 8.234 1 97.56 92 ASP B N 1
ATOM 1673 C CA . ASP B 1 92 ? 7.844 -28.469 9.531 1 97.56 92 ASP B CA 1
ATOM 1674 C C . ASP B 1 92 ? 6.797 -28.281 10.625 1 97.56 92 ASP B C 1
ATOM 1676 O O . ASP B 1 92 ? 7.086 -28.484 11.805 1 97.56 92 ASP B O 1
ATOM 1680 N N . GLY B 1 93 ? 5.68 -27.734 10.273 1 97.5 93 GLY B N 1
ATOM 1681 C CA . GLY B 1 93 ? 4.574 -27.672 11.219 1 97.5 93 GLY B CA 1
ATOM 1682 C C . GLY B 1 93 ? 4.359 -26.266 11.773 1 97.5 93 GLY B C 1
ATOM 1683 O O . GLY B 1 93 ? 3.381 -26.016 12.477 1 97.5 93 GLY B O 1
ATOM 1684 N N . ILE B 1 94 ? 5.188 -25.391 11.484 1 98.06 94 ILE B N 1
ATOM 1685 C CA . ILE B 1 94 ? 5.055 -24 11.945 1 98.06 94 ILE B CA 1
ATOM 1686 C C . ILE B 1 94 ? 3.961 -23.297 11.141 1 98.06 94 ILE B C 1
ATOM 1688 O O . ILE B 1 94 ? 3.906 -23.422 9.914 1 98.06 94 ILE B O 1
ATOM 1692 N N . GLU B 1 95 ? 3.047 -22.547 11.867 1 98.38 95 GLU B N 1
ATOM 1693 C CA . GLU B 1 95 ? 1.982 -21.766 11.242 1 98.38 95 GLU B CA 1
ATOM 1694 C C . GLU B 1 95 ? 2.225 -20.266 11.406 1 98.38 95 GLU B C 1
ATOM 1696 O O . GLU B 1 95 ? 2.572 -19.812 12.5 1 98.38 95 GLU B O 1
ATOM 1701 N N . ILE B 1 96 ? 2.09 -19.562 10.344 1 97.69 96 ILE B N 1
ATOM 1702 C CA . ILE B 1 96 ? 2.152 -18.109 10.328 1 97.69 96 ILE B CA 1
ATOM 1703 C C . ILE B 1 96 ? 0.812 -17.531 9.867 1 97.69 96 ILE B C 1
ATOM 1705 O O . ILE B 1 96 ? 0.275 -17.953 8.836 1 97.69 96 ILE B O 1
ATOM 1709 N N . ARG B 1 97 ? 0.283 -16.562 10.664 1 98 97 ARG B N 1
ATOM 1710 C CA . ARG B 1 97 ? -1.056 -16.078 10.359 1 98 97 ARG B CA 1
ATOM 1711 C C . ARG B 1 97 ? -1.063 -14.555 10.227 1 98 97 ARG B C 1
ATOM 1713 O O . ARG B 1 97 ? -0.327 -13.859 10.93 1 98 97 ARG B O 1
ATOM 1720 N N . GLY B 1 98 ? -1.905 -14.102 9.352 1 97.88 98 GLY B N 1
ATOM 1721 C CA . GLY B 1 98 ? -2.316 -12.703 9.305 1 97.88 98 GLY B CA 1
ATOM 1722 C C . GLY B 1 98 ? -1.2 -11.766 8.883 1 97.88 98 GLY B C 1
ATOM 1723 O O . GLY B 1 98 ? -1.113 -10.641 9.375 1 97.88 98 GLY B O 1
ATOM 1724 N N . VAL B 1 99 ? -0.273 -12.227 8.062 1 97.88 99 VAL B N 1
ATOM 1725 C CA . VAL B 1 99 ? 0.739 -11.312 7.543 1 97.88 99 VAL B CA 1
ATOM 1726 C C . VAL B 1 99 ? 0.099 -10.344 6.555 1 97.88 99 VAL B C 1
ATOM 1728 O O . VAL B 1 99 ? -0.395 -10.75 5.5 1 97.88 99 VAL B O 1
ATOM 1731 N N . GLU B 1 100 ? 0.141 -9.078 6.914 1 97.88 100 GLU B N 1
ATOM 1732 C CA . GLU B 1 100 ? -0.508 -8.078 6.074 1 97.88 100 GLU B CA 1
ATOM 1733 C C . GLU B 1 100 ? 0.396 -7.652 4.918 1 97.88 100 GLU B C 1
ATOM 1735 O O . GLU B 1 100 ? 1.616 -7.578 5.074 1 97.88 100 GLU B O 1
ATOM 1740 N N . TRP B 1 101 ? -0.219 -7.387 3.797 1 98.62 101 TRP B N 1
ATOM 1741 C CA . TRP B 1 101 ? 0.526 -7 2.602 1 98.62 101 TRP B CA 1
ATOM 1742 C C . TRP B 1 101 ? -0.291 -6.047 1.735 1 98.62 101 TRP B C 1
ATOM 1744 O O . TRP B 1 101 ? -1.513 -5.961 1.878 1 98.62 101 TRP B O 1
ATOM 1754 N N . GLY B 1 102 ? 0.373 -5.27 0.933 1 98.75 102 GLY B N 1
ATOM 1755 C CA . GLY B 1 102 ? -0.164 -4.527 -0.197 1 98.75 102 GLY B CA 1
ATOM 1756 C C . GLY B 1 102 ? 0.493 -4.891 -1.516 1 98.75 102 GLY B C 1
ATOM 1757 O O . GLY B 1 102 ? 1.684 -5.207 -1.556 1 98.75 102 GLY B O 1
ATOM 1758 N N . GLY B 1 103 ? -0.263 -4.801 -2.57 1 98.62 103 GLY B N 1
ATOM 1759 C CA . GLY B 1 103 ? 0.248 -5.07 -3.906 1 98.62 103 GLY B CA 1
ATOM 1760 C C . GLY B 1 103 ? -0.3 -4.125 -4.957 1 98.62 103 GLY B C 1
ATOM 1761 O O . GLY B 1 103 ? -1.503 -3.855 -4.992 1 98.62 103 GLY B O 1
ATOM 1762 N N . ARG B 1 104 ? 0.561 -3.617 -5.758 1 98.81 104 ARG B N 1
ATOM 1763 C CA . ARG B 1 104 ? 0.127 -2.85 -6.922 1 98.81 104 ARG B CA 1
ATOM 1764 C C . ARG B 1 104 ? 0.173 -3.701 -8.188 1 98.81 104 ARG B C 1
ATOM 1766 O O . ARG B 1 104 ? 1.198 -4.312 -8.492 1 98.81 104 ARG B O 1
ATOM 1773 N N . MET B 1 105 ? -0.935 -3.723 -8.875 1 98.88 105 MET B N 1
ATOM 1774 C CA . MET B 1 105 ? -1.124 -4.496 -10.102 1 98.88 105 MET B CA 1
ATOM 1775 C C . MET B 1 105 ? -1.356 -3.574 -11.297 1 98.88 105 MET B C 1
ATOM 1777 O O . MET B 1 105 ? -2.258 -2.734 -11.273 1 98.88 105 MET B O 1
ATOM 1781 N N . GLN B 1 106 ? -0.547 -3.693 -12.281 1 98.69 106 GLN B N 1
ATOM 1782 C CA . GLN B 1 106 ? -0.808 -3.059 -13.57 1 98.69 106 GLN B CA 1
ATOM 1783 C C . GLN B 1 106 ? -1.116 -4.098 -14.648 1 98.69 106 GLN B C 1
ATOM 1785 O O . GLN B 1 106 ? -0.244 -4.879 -15.031 1 98.69 106 GLN B O 1
ATOM 1790 N N . LEU B 1 107 ? -2.322 -4.078 -15.102 1 98.56 107 LEU B N 1
ATOM 1791 C CA . LEU B 1 107 ? -2.785 -5.07 -16.062 1 98.56 107 LEU B CA 1
ATOM 1792 C C . LEU B 1 107 ? -2.701 -4.531 -17.484 1 98.56 107 LEU B C 1
ATOM 1794 O O . LEU B 1 107 ? -2.971 -3.35 -17.719 1 98.56 107 LEU B O 1
ATOM 1798 N N . LYS B 1 108 ? -2.33 -5.316 -18.375 1 97.62 108 LYS B N 1
ATOM 1799 C CA . LYS B 1 108 ? -2.33 -5.09 -19.812 1 97.62 108 LYS B CA 1
ATOM 1800 C C . LYS B 1 108 ? -2.908 -6.289 -20.562 1 97.62 108 LYS B C 1
ATOM 1802 O O . LYS B 1 108 ? -2.436 -7.418 -20.391 1 97.62 108 LYS B O 1
ATOM 1807 N N . ASP B 1 109 ? -3.969 -6.035 -21.344 1 95.06 109 ASP B N 1
ATOM 1808 C CA . ASP B 1 109 ? -4.605 -7.074 -22.141 1 95.06 109 ASP B CA 1
ATOM 1809 C C . ASP B 1 109 ? -5.066 -8.234 -21.266 1 95.06 109 ASP B C 1
ATOM 1811 O O . ASP B 1 109 ? -4.805 -9.398 -21.578 1 95.06 109 ASP B O 1
ATOM 1815 N N . GLY B 1 110 ? -5.57 -7.883 -20.109 1 97.06 110 GLY B N 1
ATOM 1816 C CA . GLY B 1 110 ? -6.176 -8.867 -19.234 1 97.06 110 GLY B CA 1
ATOM 1817 C C . GLY B 1 110 ? -5.16 -9.648 -18.422 1 97.06 110 GLY B C 1
ATOM 1818 O O . GLY B 1 110 ? -5.512 -10.594 -17.703 1 97.06 110 GLY B O 1
ATOM 1819 N N . LYS B 1 111 ? -3.85 -9.281 -18.484 1 98.69 111 LYS B N 1
ATOM 1820 C CA . LYS B 1 111 ? -2.779 -9.953 -17.766 1 98.69 111 LYS B CA 1
ATOM 1821 C C . LYS B 1 111 ? -1.952 -8.953 -16.953 1 98.69 111 LYS B C 1
ATOM 1823 O O . LYS B 1 111 ? -2.023 -7.746 -17.203 1 98.69 111 LYS B O 1
ATOM 1828 N N . LEU B 1 112 ? -1.21 -9.477 -16.016 1 98.81 112 LEU B N 1
ATOM 1829 C CA . LEU B 1 112 ? -0.372 -8.641 -15.172 1 98.81 112 LEU B CA 1
ATOM 1830 C C . LEU B 1 112 ? 0.941 -8.297 -15.867 1 98.81 112 LEU B C 1
ATOM 1832 O O . LEU B 1 112 ? 1.731 -9.188 -16.188 1 98.81 112 LEU B O 1
ATOM 1836 N N . ALA B 1 113 ? 1.134 -7.039 -16.188 1 98.81 113 ALA B N 1
ATOM 1837 C CA . ALA B 1 113 ? 2.385 -6.586 -16.781 1 98.81 113 ALA B CA 1
ATOM 1838 C C . ALA B 1 113 ? 3.402 -6.203 -15.719 1 98.81 113 ALA B C 1
ATOM 1840 O O . ALA B 1 113 ? 4.613 -6.309 -15.938 1 98.81 113 ALA B O 1
ATOM 1841 N N . ASP B 1 114 ? 2.957 -5.703 -14.617 1 98.5 114 ASP B N 1
ATOM 1842 C CA . ASP B 1 114 ? 3.781 -5.309 -13.477 1 98.5 114 ASP B CA 1
ATOM 1843 C C . ASP B 1 114 ? 3.072 -5.598 -12.156 1 98.5 114 ASP B C 1
ATOM 1845 O O . ASP B 1 114 ? 1.88 -5.312 -12.016 1 98.5 114 ASP B O 1
ATOM 1849 N N . TYR B 1 115 ? 3.711 -6.305 -11.281 1 98.69 115 TYR B N 1
ATOM 1850 C CA . TYR B 1 115 ? 3.172 -6.641 -9.969 1 98.69 115 TYR B CA 1
ATOM 1851 C C . TYR B 1 115 ? 4.211 -6.422 -8.883 1 98.69 115 TYR B C 1
ATOM 1853 O O . TYR B 1 115 ? 5.266 -7.066 -8.883 1 98.69 115 TYR B O 1
ATOM 1861 N N . LYS B 1 116 ? 3.957 -5.496 -8.016 1 98.19 116 LYS B N 1
ATOM 1862 C CA . LYS B 1 116 ? 4.828 -5.18 -6.891 1 98.19 116 LYS B CA 1
ATOM 1863 C C . LYS B 1 116 ? 4.105 -5.387 -5.562 1 98.19 116 LYS B C 1
ATOM 1865 O O . LYS B 1 116 ? 3.018 -4.844 -5.352 1 98.19 116 LYS B O 1
ATOM 1870 N N . VAL B 1 117 ? 4.715 -6.188 -4.684 1 98.5 117 VAL B N 1
ATOM 1871 C CA . VAL B 1 117 ? 4.113 -6.539 -3.402 1 98.5 117 VAL B CA 1
ATOM 1872 C C . VAL B 1 117 ? 5.008 -6.062 -2.262 1 98.5 117 VAL B C 1
ATOM 1874 O O . VAL B 1 117 ? 6.234 -6.168 -2.34 1 98.5 117 VAL B O 1
ATOM 1877 N N . TRP B 1 118 ? 4.391 -5.574 -1.214 1 97.94 118 TRP B N 1
ATOM 1878 C CA . TRP B 1 118 ? 5.062 -5.172 0.018 1 97.94 118 TRP B CA 1
ATOM 1879 C C . TRP B 1 118 ? 4.43 -5.852 1.229 1 97.94 118 TRP B C 1
ATOM 1881 O O . TRP B 1 118 ? 3.203 -5.93 1.332 1 97.94 118 TRP B O 1
ATOM 1891 N N . VAL B 1 119 ? 5.293 -6.32 2.068 1 97.62 119 VAL B N 1
ATOM 1892 C CA . VAL B 1 119 ? 4.797 -6.754 3.371 1 97.62 119 VAL B CA 1
ATOM 1893 C C . VAL B 1 119 ? 4.641 -5.547 4.293 1 97.62 119 VAL B C 1
ATOM 1895 O O . VAL B 1 119 ? 5.512 -4.676 4.344 1 97.62 119 VAL B O 1
ATOM 1898 N N . LEU B 1 120 ? 3.477 -5.5 4.918 1 97.19 120 LEU B N 1
ATOM 1899 C CA . LEU B 1 120 ? 3.178 -4.371 5.793 1 97.19 120 LEU B CA 1
ATOM 1900 C C . LEU B 1 120 ? 3.35 -4.754 7.258 1 97.19 120 LEU B C 1
ATOM 1902 O O . LEU B 1 120 ? 2.977 -5.859 7.66 1 97.19 120 LEU B O 1
ATOM 1906 N N . PRO B 1 121 ? 3.967 -3.896 8 1 92.94 121 PRO B N 1
ATOM 1907 C CA . PRO B 1 121 ? 4.117 -4.199 9.43 1 92.94 121 PRO B CA 1
ATOM 1908 C C . PRO B 1 121 ? 2.785 -4.191 10.18 1 92.94 121 PRO B C 1
ATOM 1910 O O . PRO B 1 121 ? 1.83 -3.547 9.734 1 92.94 121 PRO B O 1
ATOM 1913 N N . PRO B 1 122 ? 2.766 -5.023 11.234 1 86.12 122 PRO B N 1
ATOM 1914 C CA . PRO B 1 122 ? 1.565 -4.93 12.07 1 86.12 122 PRO B CA 1
ATOM 1915 C C . PRO B 1 122 ? 1.375 -3.543 12.672 1 86.12 122 PRO B C 1
ATOM 1917 O O . PRO B 1 122 ? 2.338 -2.783 12.805 1 86.12 122 PRO B O 1
ATOM 1920 N N . PRO B 1 123 ? 0.085 -3.207 12.906 1 76.81 123 PRO B N 1
ATOM 1921 C CA . PRO B 1 123 ? -0.124 -1.908 13.547 1 76.81 123 PRO B CA 1
ATOM 1922 C C . PRO B 1 123 ? 0.66 -1.763 14.852 1 76.81 123 PRO B C 1
ATOM 1924 O O . PRO B 1 123 ? 0.879 -2.75 15.562 1 76.81 123 PRO B O 1
ATOM 1927 N N . ALA B 1 124 ? 1.164 -0.481 14.883 1 76.19 124 ALA B N 1
ATOM 1928 C CA . ALA B 1 124 ? 1.898 -0.221 16.125 1 76.19 124 ALA B CA 1
ATOM 1929 C C . ALA B 1 124 ? 0.996 -0.387 17.344 1 76.19 124 ALA B C 1
ATOM 1931 O O . ALA B 1 124 ? -0.208 -0.129 17.266 1 76.19 124 ALA B O 1
ATOM 1932 N N . LYS B 1 125 ? 1.485 -1.16 18.281 1 62.31 125 LYS B N 1
ATOM 1933 C CA . LYS B 1 125 ? 0.771 -1.312 19.547 1 62.31 125 LYS B CA 1
ATOM 1934 C C . LYS B 1 125 ? 0.73 0.005 20.312 1 62.31 125 LYS B C 1
ATOM 1936 O O . LYS B 1 125 ? 1.661 0.809 20.234 1 62.31 125 LYS B O 1
ATOM 1941 N N . SER B 1 126 ? -0.499 0.664 20.438 1 52.47 126 SER B N 1
ATOM 1942 C CA . SER B 1 126 ? -0.587 1.813 21.344 1 52.47 126 SER B CA 1
ATOM 1943 C C . SER B 1 126 ? 0.171 1.562 22.641 1 52.47 126 SER B C 1
ATOM 1945 O O . SER B 1 126 ? 0.007 0.513 23.266 1 52.47 126 SER B O 1
ATOM 1947 N N . GLY B 1 127 ? 1.378 1.918 22.672 1 39.5 127 GLY B N 1
ATOM 1948 C CA . GLY B 1 127 ? 1.931 1.831 24.016 1 39.5 127 GLY B CA 1
ATOM 1949 C C . GLY B 1 127 ? 1.013 2.408 25.078 1 39.5 127 GLY B C 1
ATOM 1950 O O . GLY B 1 127 ? 0.131 3.213 24.766 1 39.5 127 GLY B O 1
#

Sequence (254 aa):
MSVPAHIQSFVDDFYAKSDARDKAAWVDCFTPDANLDLAGKVGKGSEGIGKVCDGVWEGLARRQHHVHGIYINPAVENDVVVLGSIDMDRKDGIEIRGVEWGGRMQLKDGKLADYKVWVLPPPAKSGMSVPAHIQSFVDDFYAKSDARDKAAWVDCFTPDANLDLAGKVGKGSEGIGKVCDGVWEGLARRQHHVHGIYINPAVENDVVVLGSIDMDRKDGIEIRGVEWGGRMQLKDGKLADYKVWVLPPPAKSG

Organism: NCBI:txid879819

Radius of gyration: 19.29 Å; Cα contacts (8 Å, |Δi|>4): 512; chains: 2; bounding box: 42×52×46 Å

pLDDT: mean 95.84, std 8.16, range [39.5, 98.88]

Nearest PDB structures (foldseek):
  7xsi-assembly3_E  TM=8.498E-01  e=2.761E-06  Sordaria araneosa
  6p7l-assembly1_D  TM=7.534E-01  e=1.059E-06  Streptomyces sp. CM020
  8rtd-assembly1_Y  TM=6.957E-01  e=2.135E-03  Escherichia coli
  3bb9-assembly1_A  TM=6.463E-01  e=1.173E-03  Shewanella frigidimarina NCIMB 400
  1tp6-assembly1_A  TM=5.874E-01  e=3.887E-03  Pseudomonas aeruginosa PAO1

Foldseek 3Di:
DDDPPLLVVLVVVLQVCLFVLVLVVNLVLADQQAWDAAANQTAGGSVRVSVSSVVVCVQWDGKDKDWPDWADDPVDPQWIKTKTFMWTAGPVGDTDGGFIKMKIFHDDPSHTRYIHMHTDDDDDDPD/DDDPPLLVVLVVVLQVCLFVLVLVVNLVLADQQAWDAAANQTAGGSVRVSVSSVVVCVQWDGKDKDWPDWADDPVDPQWIKTKTFMWTAGPVGDTDGGFIKMKIFHDDPSHTRYIHMHTDDDDDDPD

Solvent-accessible surface area (backbone atoms only — not comparable to full-atom values): 13264 Å² total; per-residue (Å²): 107,73,71,55,65,71,56,50,51,46,56,54,50,50,50,51,29,55,44,65,66,35,60,69,67,37,48,62,43,36,37,70,76,15,43,36,33,57,61,62,50,66,18,50,21,53,68,32,41,44,51,45,52,56,57,68,47,60,64,46,68,43,49,45,76,43,82,74,44,61,20,41,26,40,87,40,83,56,33,34,41,39,35,31,31,34,32,38,32,34,67,89,68,54,74,46,72,68,49,34,32,40,31,42,38,32,47,52,95,92,17,34,40,35,40,42,34,40,75,46,77,76,78,61,72,81,121,106,73,71,57,65,71,56,52,52,46,56,54,50,50,52,51,29,57,44,66,67,36,59,69,66,37,46,62,44,36,36,70,76,13,41,36,34,57,61,61,50,66,18,51,21,51,68,32,40,44,52,44,52,55,59,67,46,62,64,46,68,43,50,45,75,43,82,73,43,62,20,42,27,38,87,40,83,57,33,33,38,38,36,31,30,35,33,38,32,34,67,89,68,54,75,46,72,68,49,34,32,40,32,41,39,32,47,52,97,91,16,34,39,35,38,42,33,40,76,46,78,75,78,60,73,81,124